Protein AF-A0A3N4S672-F1 (afdb_monomer_lite)

Radius of gyration: 27.15 Å; chains: 1; bounding box: 71×50×84 Å

pLDDT: mean 82.08, std 14.8, range [29.95, 97.12]

Sequence (360 aa):
MNVQDYANSRAIETIAATRTRAGLRVEAHLDPGDYPTGIAISKDRFAALPLVRHEVHGQWNYALLPESSTPQTLPTSEAHGVYGRRCELLTRLTDPRLTGLSSAELGYLCAELAPMQAARSQERYSEQRGGRARRATGNQRAKPLFDDGARVTLTLLYQRQVCSMKLLADMLEVTPECIGHLVAETRRVLEDHGHQPGYAPSRFTTADALMSFLDADKAPPRTRIMESLSHPRLTGMSRTDLDALARRLAPRQLAQVERASYQRRGADRQPGSRGGVFPQKLGDRERVVVALLYLRKLCTLDVLADALGDVSRSSIGNVVREIRPLLTEGGLLPPPAATRYRSAPDLLAAADEQTNTPTS

Foldseek 3Di:
DDPVVVVVVVVQVVQQPDADPVGDGDHGDDDPDFDAPFFADDPVNVVPFCWAADPPPSVPHIDGDDDPPPPPVPDPCPVCPLLVLLVVVLVLLCDCLQLVDDPVRLVVVLVVLVVVLVVVVVVVVQVVVVHDDDPDPDDDPRDHSDDSSSLLSLLSNQLQQQEFLVQVCVSSSGHSVSSQVSNLSVVVSCVVVVNDRHHRLAHDYHPVQVVCCSVPVDGDLLSLLLVLLCFCLQLVDDNVVLVVVLVVCVVVLLVVVVVVVCVVVVDDDPPSPDDRPPPDPADSSRLSSLLSNVLLQQEALVQVCQLNVVDDSVSSVVSNVSVVVVCVVVVNRDHHRPHHDYHNVVSSVVSVVPVPDPDD

Secondary structure (DSSP, 8-state):
--HHHHHHHHHHHHHHT-B-TT-PBPP---------TTB---HHHHHTS-EEE-TTTTTT-EEEPPP--------TTTTTHHHHHHHHHHHHTT-HHHHSS-HHHHHHHHHHHHHHHHHHHHHHHHHHHTSS--TT--S-S---SS-HHHHHHHHHHHHTTSB-HHHHHHHTTB-HHHHHHHHHHHHHHHHHTT------S--BSSHHHHHHHHHH----HHHHHHHHHT-HHHHSS-HHHHHHHHHHHHHHHHHHHHHHHHHHHSSPPPTT----S--SSS-HHHHHHHHHHHHTTSS-HHHHHHHHSSS-HHHHHHHHHHHHHHHHHTT-PPPPPS----SHHHHHHHHHTTTT----

Structure (mmCIF, N/CA/C/O backbone):
data_AF-A0A3N4S672-F1
#
_entry.id   AF-A0A3N4S672-F1
#
loop_
_atom_site.group_PDB
_atom_site.id
_atom_site.type_symbol
_atom_site.label_atom_id
_atom_site.label_alt_id
_atom_site.label_comp_id
_atom_site.label_asym_id
_atom_site.label_entity_id
_atom_site.label_seq_id
_atom_site.pdbx_PDB_ins_code
_atom_site.Cartn_x
_atom_site.Cartn_y
_atom_site.Cartn_z
_atom_site.occupancy
_atom_site.B_iso_or_equiv
_atom_site.auth_seq_id
_atom_site.auth_comp_id
_atom_site.auth_asym_id
_atom_site.auth_atom_id
_atom_site.pdbx_PDB_model_num
ATOM 1 N N . MET A 1 1 ? 33.430 7.457 -34.743 1.00 45.03 1 MET A N 1
ATOM 2 C CA . MET A 1 1 ? 32.758 6.157 -34.550 1.00 45.03 1 MET A CA 1
ATOM 3 C C . MET A 1 1 ? 33.432 5.471 -33.376 1.00 45.03 1 MET A C 1
ATOM 5 O O . MET A 1 1 ? 34.654 5.373 -33.406 1.00 45.03 1 MET A O 1
ATOM 9 N N . ASN A 1 2 ? 32.708 5.144 -32.301 1.00 46.03 2 ASN A N 1
ATOM 10 C CA . ASN A 1 2 ? 33.335 4.535 -31.124 1.00 46.03 2 ASN A CA 1
ATOM 11 C C . ASN A 1 2 ? 33.701 3.067 -31.432 1.00 46.03 2 ASN A C 1
ATOM 13 O O . ASN A 1 2 ? 33.079 2.442 -32.290 1.00 46.03 2 ASN A O 1
ATOM 17 N N . VAL A 1 3 ? 34.705 2.507 -30.752 1.00 49.66 3 VAL A N 1
ATOM 18 C CA . VAL A 1 3 ? 35.239 1.153 -31.034 1.00 49.66 3 VAL A CA 1
ATOM 19 C C . VAL A 1 3 ? 34.155 0.068 -30.901 1.00 49.66 3 VAL A C 1
ATOM 21 O O . VAL A 1 3 ? 34.159 -0.909 -31.646 1.00 49.66 3 VAL A O 1
ATOM 24 N N . GLN A 1 4 ? 33.181 0.276 -30.010 1.00 52.47 4 GLN A N 1
ATOM 25 C CA . GLN A 1 4 ? 32.039 -0.620 -29.811 1.00 52.47 4 GLN A CA 1
ATOM 26 C C . GLN A 1 4 ? 31.004 -0.541 -30.949 1.00 52.47 4 GLN A C 1
ATOM 28 O O . GLN A 1 4 ? 30.485 -1.574 -31.358 1.00 52.47 4 GLN A O 1
ATOM 33 N N . ASP A 1 5 ? 30.742 0.651 -31.500 1.00 56.09 5 ASP A N 1
ATOM 34 C CA . ASP A 1 5 ? 29.815 0.825 -32.633 1.00 56.09 5 ASP A CA 1
ATOM 35 C C . ASP A 1 5 ? 30.356 0.124 -33.883 1.00 56.09 5 ASP A C 1
ATOM 37 O O . ASP A 1 5 ? 29.608 -0.501 -34.628 1.00 56.09 5 ASP A O 1
ATOM 41 N N . TYR A 1 6 ? 31.679 0.165 -34.063 1.00 59.25 6 TYR A N 1
ATOM 42 C CA . TYR A 1 6 ? 32.378 -0.558 -35.123 1.00 59.25 6 TYR A CA 1
ATOM 43 C C . TYR A 1 6 ? 32.327 -2.086 -34.928 1.00 59.25 6 TYR A C 1
ATOM 45 O O . TYR A 1 6 ? 32.176 -2.835 -35.890 1.00 59.25 6 TYR A O 1
ATOM 53 N N . ALA A 1 7 ? 32.416 -2.574 -33.686 1.00 62.06 7 ALA A N 1
ATOM 54 C CA . ALA A 1 7 ? 32.293 -4.003 -33.387 1.00 62.06 7 ALA A CA 1
ATOM 55 C C . ALA A 1 7 ? 30.854 -4.522 -33.579 1.00 62.06 7 ALA A C 1
ATOM 57 O O . ALA A 1 7 ? 30.657 -5.582 -34.177 1.00 62.06 7 ALA A O 1
ATOM 58 N N . ASN A 1 8 ? 29.854 -3.757 -33.126 1.00 67.62 8 ASN A N 1
ATOM 59 C CA . ASN A 1 8 ? 28.438 -4.072 -33.316 1.00 67.62 8 ASN A CA 1
ATOM 60 C C . ASN A 1 8 ? 28.059 -4.051 -34.807 1.00 67.62 8 ASN A C 1
ATOM 62 O O . ASN A 1 8 ? 27.345 -4.948 -35.257 1.00 67.62 8 ASN A O 1
ATOM 66 N N . SER A 1 9 ? 28.584 -3.097 -35.593 1.00 71.75 9 SER A N 1
ATOM 67 C CA . SER A 1 9 ? 28.334 -3.055 -37.041 1.00 71.75 9 SER A CA 1
ATOM 68 C C . SER A 1 9 ? 28.908 -4.280 -37.752 1.00 71.75 9 SER A C 1
ATOM 70 O O . SER A 1 9 ? 28.193 -4.916 -38.521 1.00 71.75 9 SER A O 1
ATOM 72 N N . ARG A 1 10 ? 30.142 -4.702 -37.432 1.00 79.12 10 ARG A N 1
ATOM 73 C CA . ARG A 1 10 ? 30.746 -5.897 -38.049 1.00 79.12 10 ARG A CA 1
ATOM 74 C C . ARG A 1 10 ? 29.992 -7.186 -37.728 1.00 79.12 10 ARG A C 1
ATOM 76 O O . ARG A 1 10 ? 29.890 -8.058 -38.592 1.00 79.12 10 ARG A O 1
ATOM 83 N N . ALA A 1 11 ? 29.465 -7.331 -36.511 1.00 83.62 11 ALA A N 1
ATOM 84 C CA . ALA A 1 11 ? 28.656 -8.496 -36.151 1.00 83.62 11 ALA A CA 1
ATOM 85 C C . ALA A 1 11 ? 27.365 -8.562 -36.985 1.00 83.62 11 ALA A C 1
ATOM 87 O O . ALA A 1 11 ? 27.044 -9.610 -37.545 1.00 83.62 11 ALA A O 1
ATOM 88 N N . ILE A 1 12 ? 26.672 -7.430 -37.133 1.00 85.12 12 ILE A N 1
ATOM 89 C CA . ILE A 1 12 ? 25.438 -7.327 -37.924 1.00 85.12 12 ILE A CA 1
ATOM 90 C C . ILE A 1 12 ? 25.714 -7.562 -39.412 1.00 85.12 12 ILE A C 1
ATOM 92 O O . ILE A 1 12 ? 25.008 -8.347 -40.040 1.00 85.12 12 ILE A O 1
ATOM 96 N N . GLU A 1 13 ? 26.774 -6.961 -39.960 1.00 85.50 13 GLU A N 1
ATOM 97 C CA . GLU A 1 13 ? 27.216 -7.173 -41.346 1.00 85.50 13 GLU A CA 1
ATOM 98 C C . GLU A 1 13 ? 27.504 -8.654 -41.633 1.00 85.50 13 GLU A C 1
ATOM 100 O O . GLU A 1 13 ? 27.145 -9.166 -42.693 1.00 85.50 13 GLU A O 1
ATOM 105 N N . THR A 1 14 ? 28.097 -9.371 -40.673 1.00 87.06 14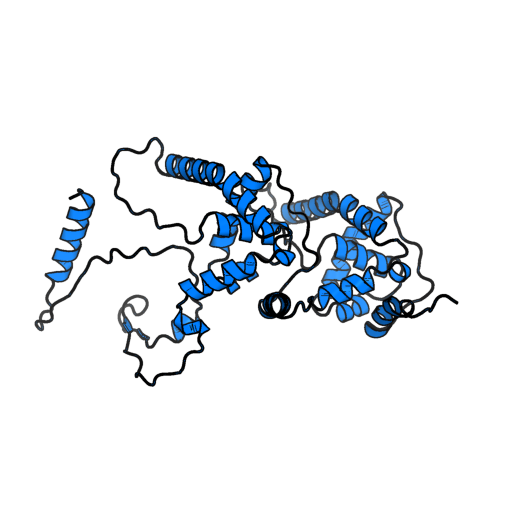 THR A N 1
ATOM 106 C CA . THR A 1 14 ? 28.387 -10.807 -40.808 1.00 87.06 14 THR A CA 1
ATOM 107 C C . THR A 1 14 ? 27.104 -11.642 -40.835 1.00 87.06 14 THR A C 1
ATOM 109 O O . THR A 1 14 ? 26.982 -12.562 -41.643 1.00 87.06 14 THR A O 1
ATOM 112 N N . ILE A 1 15 ? 26.119 -11.310 -39.993 1.00 85.88 15 ILE A N 1
ATOM 113 C CA . ILE A 1 15 ? 24.817 -11.992 -39.986 1.00 85.88 15 ILE A CA 1
ATOM 114 C C . ILE A 1 15 ? 24.078 -11.720 -41.303 1.00 85.88 15 ILE A C 1
ATOM 116 O O . ILE A 1 15 ? 23.642 -12.669 -41.954 1.00 85.88 15 ILE A O 1
ATOM 120 N N . ALA A 1 16 ? 24.019 -10.460 -41.746 1.00 87.31 16 ALA A N 1
ATOM 121 C CA . ALA A 1 16 ? 23.370 -10.064 -42.999 1.00 87.31 16 ALA A CA 1
ATOM 122 C C . ALA A 1 16 ? 24.032 -10.675 -44.252 1.00 87.31 16 ALA A C 1
ATOM 124 O O . ALA A 1 16 ? 23.375 -10.921 -45.263 1.00 87.31 16 ALA A O 1
ATOM 125 N N . ALA A 1 17 ? 25.335 -10.971 -44.200 1.00 86.62 17 ALA A N 1
ATOM 126 C CA . ALA A 1 17 ? 26.041 -11.658 -45.282 1.00 86.62 17 ALA A CA 1
ATOM 127 C C . ALA A 1 17 ? 25.651 -13.145 -45.426 1.00 86.62 17 ALA A C 1
ATOM 129 O O . ALA A 1 17 ? 25.991 -13.775 -46.434 1.00 86.62 17 ALA A O 1
ATOM 130 N N . THR A 1 18 ? 24.934 -13.718 -44.454 1.00 88.06 18 THR A N 1
ATOM 131 C CA . THR A 1 18 ? 24.548 -15.133 -44.458 1.00 88.06 18 THR A CA 1
ATOM 132 C C . THR A 1 18 ? 23.505 -15.418 -45.537 1.00 88.06 18 THR A C 1
ATOM 134 O O . THR A 1 18 ? 22.495 -14.723 -45.673 1.00 88.06 18 THR A O 1
ATOM 137 N N . ARG A 1 19 ? 23.731 -16.494 -46.300 1.00 85.00 19 ARG A N 1
ATOM 138 C CA . ARG A 1 19 ? 22.792 -17.010 -47.301 1.00 85.00 19 ARG A CA 1
ATOM 139 C C . ARG A 1 19 ? 22.503 -18.477 -47.057 1.00 85.00 19 ARG A C 1
ATOM 141 O O . ARG A 1 19 ? 23.411 -19.253 -46.760 1.00 85.00 19 ARG A O 1
ATOM 148 N N . THR A 1 20 ? 21.248 -18.875 -47.223 1.00 84.25 20 THR A N 1
ATOM 149 C CA . THR A 1 20 ? 20.892 -20.297 -47.179 1.00 84.25 20 THR A CA 1
ATOM 150 C C . THR A 1 20 ? 21.328 -20.989 -48.474 1.00 84.25 20 THR A C 1
ATOM 152 O O . THR A 1 20 ? 21.460 -20.346 -49.517 1.00 84.25 20 THR A O 1
ATOM 155 N N . ARG A 1 21 ? 21.513 -22.319 -48.448 1.00 82.56 21 ARG A N 1
ATOM 156 C CA . ARG A 1 21 ? 21.821 -23.107 -49.664 1.00 82.56 21 ARG A CA 1
ATOM 157 C C . ARG A 1 21 ? 20.752 -22.967 -50.757 1.00 82.56 21 ARG A C 1
ATOM 159 O O . ARG A 1 21 ? 21.071 -23.114 -51.927 1.00 82.56 21 ARG A O 1
ATOM 166 N N . ALA A 1 22 ? 19.512 -22.660 -50.373 1.00 84.81 22 ALA A N 1
ATOM 167 C CA . ALA A 1 22 ? 18.391 -22.408 -51.279 1.00 84.81 22 ALA A CA 1
ATOM 168 C C . ALA A 1 22 ? 18.334 -20.955 -51.806 1.00 84.81 22 ALA A C 1
ATOM 170 O O . ALA A 1 22 ? 17.429 -20.616 -52.560 1.00 84.81 22 ALA A O 1
ATOM 171 N N . GLY A 1 23 ? 19.280 -20.089 -51.420 1.00 87.81 23 GLY A N 1
ATOM 172 C CA . GLY A 1 23 ? 19.421 -18.730 -51.951 1.00 87.81 23 GLY A CA 1
ATOM 173 C C . GLY A 1 23 ? 18.724 -17.617 -51.160 1.00 87.81 23 GLY A C 1
ATOM 174 O O . GLY A 1 23 ? 18.772 -16.466 -51.600 1.00 87.81 23 GLY A O 1
ATOM 175 N N . LEU A 1 24 ? 18.126 -17.906 -49.996 1.00 86.25 24 LEU A N 1
ATOM 176 C CA . LEU A 1 24 ? 17.514 -16.875 -49.145 1.00 86.25 24 LEU A CA 1
ATOM 177 C C . LEU A 1 24 ? 18.589 -15.972 -48.526 1.00 86.25 24 LEU A C 1
ATOM 179 O O . LEU A 1 24 ? 19.662 -16.450 -48.148 1.00 86.25 24 LEU A O 1
ATOM 183 N N . ARG A 1 25 ? 18.287 -14.674 -48.422 1.00 86.19 25 ARG A N 1
ATOM 184 C CA . ARG A 1 25 ? 19.141 -13.661 -47.783 1.00 86.19 25 ARG A CA 1
ATOM 185 C C . ARG A 1 25 ? 18.643 -13.380 -46.371 1.00 86.19 25 ARG A C 1
ATOM 187 O O . ARG A 1 25 ? 17.436 -13.329 -46.157 1.00 86.19 25 ARG A O 1
ATOM 194 N N . VAL A 1 26 ? 19.571 -13.198 -45.438 1.00 84.38 26 VAL A N 1
ATOM 195 C CA . VAL A 1 26 ? 19.269 -12.770 -44.070 1.00 84.38 26 VAL A CA 1
ATOM 196 C C . VAL A 1 26 ? 19.356 -11.246 -44.004 1.00 84.38 26 VAL A C 1
ATOM 198 O O . VAL A 1 26 ? 20.356 -10.668 -44.418 1.00 84.38 26 VAL A O 1
ATOM 201 N N . GLU A 1 27 ? 18.321 -10.597 -43.480 1.00 85.00 27 GLU A N 1
ATOM 202 C CA . GLU A 1 27 ? 18.354 -9.175 -43.127 1.00 85.00 27 GLU A CA 1
ATOM 203 C C . GLU A 1 27 ? 18.677 -9.043 -41.636 1.00 85.00 27 GLU A C 1
ATOM 205 O O . GLU A 1 27 ? 18.120 -9.762 -40.805 1.00 85.00 27 GLU A O 1
ATOM 210 N N . ALA A 1 28 ? 19.606 -8.155 -41.290 1.00 84.69 28 ALA A N 1
ATOM 211 C CA . ALA A 1 28 ? 19.979 -7.882 -39.908 1.00 84.69 28 ALA A CA 1
ATOM 212 C C . ALA A 1 28 ? 20.222 -6.383 -39.732 1.00 84.69 28 ALA A C 1
ATOM 214 O O . ALA A 1 28 ? 20.915 -5.759 -40.536 1.00 84.69 28 ALA A O 1
ATOM 215 N N . HIS A 1 29 ? 19.664 -5.817 -38.666 1.00 82.00 29 HIS A N 1
ATOM 216 C CA . HIS A 1 29 ? 19.728 -4.390 -38.369 1.00 82.00 29 HIS A CA 1
ATOM 217 C C . HIS A 1 29 ? 20.066 -4.179 -36.896 1.00 82.00 29 HIS A C 1
ATOM 219 O O . HIS A 1 29 ? 19.648 -4.960 -36.040 1.00 82.00 29 HIS A O 1
ATOM 225 N N . LEU A 1 30 ? 20.816 -3.114 -36.600 1.00 82.38 30 LEU A N 1
ATOM 226 C CA . LEU A 1 30 ? 20.955 -2.646 -35.227 1.00 82.38 30 LEU A CA 1
ATOM 227 C C . LEU A 1 30 ? 19.650 -1.957 -34.861 1.00 82.38 30 LEU A C 1
ATOM 229 O O . LEU A 1 30 ? 19.258 -1.014 -35.544 1.00 82.38 30 LEU A O 1
ATOM 233 N N . ASP A 1 31 ? 19.019 -2.401 -33.786 1.00 78.94 31 ASP A N 1
ATOM 234 C CA . ASP A 1 31 ? 17.928 -1.662 -33.176 1.00 78.94 31 ASP A CA 1
ATOM 235 C C . ASP A 1 31 ? 18.512 -0.687 -32.140 1.00 78.94 31 ASP A C 1
ATOM 237 O O . ASP A 1 31 ? 19.019 -1.132 -31.106 1.00 78.94 31 ASP A O 1
ATOM 241 N N . PRO A 1 32 ? 18.512 0.633 -32.411 1.00 73.25 32 PRO A N 1
ATOM 242 C CA . PRO A 1 32 ? 18.988 1.630 -31.462 1.00 73.25 32 PRO A CA 1
ATOM 243 C C . PRO A 1 32 ? 17.934 1.964 -30.395 1.00 73.25 32 PRO A C 1
ATOM 245 O O . PRO A 1 32 ? 18.158 2.876 -29.600 1.00 73.25 32 PRO A O 1
ATOM 248 N N . GLY A 1 33 ? 16.779 1.292 -30.411 1.00 70.19 33 GLY A N 1
ATOM 249 C CA . GLY A 1 33 ? 15.690 1.503 -29.476 1.00 70.19 33 GLY A CA 1
ATOM 250 C C . GLY A 1 33 ? 16.128 1.340 -28.023 1.00 70.19 33 GLY A C 1
ATOM 251 O O . GLY A 1 33 ? 16.879 0.434 -27.658 1.00 70.19 33 GLY A O 1
ATOM 252 N N . ASP A 1 34 ? 15.622 2.230 -27.174 1.00 67.50 34 ASP A N 1
ATOM 253 C CA . ASP A 1 34 ? 15.813 2.140 -25.734 1.00 67.50 34 ASP A CA 1
ATOM 254 C C . ASP A 1 34 ? 14.769 1.198 -25.131 1.00 67.50 34 ASP A C 1
ATOM 256 O O . ASP A 1 34 ? 13.577 1.509 -25.075 1.00 67.50 34 ASP A O 1
ATOM 260 N N . TYR A 1 35 ? 15.232 0.058 -24.623 1.00 70.44 35 TYR A N 1
ATOM 261 C CA . TYR A 1 35 ? 14.383 -0.946 -23.986 1.00 70.44 35 TYR A CA 1
ATOM 262 C C . TYR A 1 35 ? 14.580 -0.928 -22.467 1.00 70.44 35 TYR A C 1
ATOM 264 O O . TYR A 1 35 ? 15.542 -1.517 -21.960 1.00 70.44 35 TYR A O 1
ATOM 272 N N . PRO A 1 36 ? 13.703 -0.248 -21.703 1.00 69.75 36 PRO A N 1
ATOM 273 C CA . PRO A 1 36 ? 13.809 -0.242 -20.254 1.00 69.75 36 PRO A CA 1
ATOM 274 C C . PRO A 1 36 ? 13.525 -1.641 -19.700 1.00 69.75 36 PRO A C 1
ATOM 276 O O . PRO A 1 36 ? 12.599 -2.339 -20.120 1.00 69.75 36 PRO A O 1
ATOM 279 N N . THR A 1 37 ? 14.322 -2.057 -18.722 1.00 76.31 37 THR A N 1
ATOM 280 C CA . THR A 1 37 ? 14.146 -3.343 -18.044 1.00 76.31 37 THR A CA 1
ATOM 281 C C . THR A 1 37 ? 13.054 -3.262 -16.973 1.00 76.31 37 THR A C 1
ATOM 283 O O . THR A 1 37 ? 12.718 -2.188 -16.474 1.00 76.31 37 THR A O 1
ATOM 286 N N . GLY A 1 38 ? 12.491 -4.414 -16.596 1.00 75.62 38 GLY A N 1
ATOM 287 C CA . GLY A 1 38 ? 11.488 -4.506 -15.526 1.00 75.62 38 GLY A CA 1
ATOM 288 C C . GLY A 1 38 ? 10.033 -4.370 -15.979 1.00 75.62 38 GLY A C 1
ATOM 289 O O . GLY A 1 38 ? 9.147 -4.420 -15.129 1.00 75.62 38 GLY A O 1
ATOM 290 N N . ILE A 1 39 ? 9.769 -4.251 -17.285 1.00 83.56 39 ILE A N 1
ATOM 291 C CA . ILE A 1 39 ? 8.418 -4.399 -17.847 1.00 83.56 39 ILE A CA 1
ATOM 292 C C . ILE A 1 39 ? 7.968 -5.853 -17.673 1.00 83.56 39 ILE A C 1
ATOM 294 O O . ILE A 1 39 ? 8.704 -6.781 -18.011 1.00 83.56 39 ILE A O 1
ATOM 298 N N . ALA A 1 40 ? 6.756 -6.048 -17.157 1.00 82.06 40 ALA A N 1
ATOM 299 C CA . ALA A 1 40 ? 6.138 -7.359 -17.053 1.00 82.06 40 ALA A CA 1
ATOM 300 C C . ALA A 1 40 ? 5.173 -7.568 -18.225 1.00 82.06 40 ALA A C 1
ATOM 302 O O . ALA A 1 40 ? 4.328 -6.723 -18.508 1.00 82.06 40 ALA A O 1
ATOM 303 N N . ILE A 1 41 ? 5.282 -8.715 -18.892 1.00 77.00 41 ILE A N 1
ATOM 304 C CA . ILE A 1 41 ? 4.311 -9.167 -19.893 1.00 77.00 41 ILE A CA 1
ATOM 305 C C . ILE A 1 41 ? 3.597 -10.374 -19.291 1.00 77.00 41 ILE A C 1
ATOM 307 O O . ILE A 1 41 ? 4.249 -11.339 -18.883 1.00 77.00 41 ILE A O 1
ATOM 311 N N . SER A 1 42 ? 2.267 -10.312 -19.185 1.00 71.94 42 SER A N 1
ATOM 312 C CA . SER A 1 42 ? 1.492 -11.431 -18.647 1.00 71.94 42 SER A CA 1
ATOM 313 C C . SER A 1 42 ? 1.602 -12.655 -19.560 1.00 71.94 42 SER A C 1
ATOM 315 O O . SER A 1 42 ? 1.754 -12.534 -20.778 1.00 71.94 42 SER A O 1
ATOM 317 N N . LYS A 1 43 ? 1.509 -13.854 -18.971 1.00 73.12 43 LYS A N 1
ATOM 318 C CA . LYS A 1 43 ? 1.524 -15.108 -19.739 1.00 73.12 43 LYS A CA 1
ATOM 319 C C . LYS A 1 43 ? 0.388 -15.153 -20.753 1.00 73.12 43 LYS A C 1
ATOM 321 O O . LYS A 1 43 ? 0.626 -15.571 -21.876 1.00 73.12 43 LYS A O 1
ATOM 326 N N . ASP A 1 44 ? -0.792 -14.674 -20.372 1.00 71.69 44 ASP A N 1
ATOM 327 C CA . ASP A 1 44 ? -1.977 -14.668 -21.231 1.00 71.69 44 ASP A CA 1
ATOM 328 C C . ASP A 1 44 ? -1.784 -13.736 -22.426 1.00 71.69 44 ASP A C 1
ATOM 330 O O . ASP A 1 44 ? -2.057 -14.120 -23.558 1.00 71.69 44 ASP A O 1
ATOM 334 N N . ARG A 1 45 ? -1.208 -12.547 -22.206 1.00 74.56 45 ARG A N 1
ATOM 335 C CA . ARG A 1 45 ? -0.884 -11.616 -23.292 1.00 74.56 45 ARG A CA 1
ATOM 336 C C . ARG A 1 45 ? 0.182 -12.179 -24.226 1.00 74.56 45 ARG A C 1
ATOM 338 O O . ARG A 1 45 ? 0.079 -12.011 -25.433 1.00 74.56 45 ARG A O 1
ATOM 345 N N . PHE A 1 46 ? 1.198 -12.848 -23.683 1.00 78.25 46 PHE A N 1
ATOM 346 C CA . PHE A 1 46 ? 2.206 -13.514 -24.506 1.00 78.25 46 PHE A CA 1
ATOM 347 C C . PHE A 1 46 ? 1.616 -14.704 -25.279 1.00 78.25 46 PHE A C 1
ATOM 349 O O . PHE A 1 46 ? 1.970 -14.920 -26.432 1.00 78.25 46 PHE A O 1
ATOM 356 N N . ALA A 1 47 ? 0.704 -15.462 -24.665 1.00 79.38 47 ALA A N 1
ATOM 357 C CA . ALA A 1 47 ? 0.012 -16.586 -25.291 1.00 79.38 47 ALA A CA 1
ATOM 358 C C . ALA A 1 47 ? -1.001 -16.147 -26.359 1.00 79.38 47 ALA A C 1
ATOM 360 O O . ALA A 1 47 ? -1.268 -16.915 -27.277 1.00 79.38 47 ALA A O 1
ATOM 361 N N . ALA A 1 48 ? -1.539 -14.930 -26.250 1.00 82.31 48 ALA A N 1
ATOM 362 C CA . ALA A 1 48 ? -2.435 -14.337 -27.237 1.00 82.31 48 ALA A CA 1
ATOM 363 C C . ALA A 1 48 ? -1.718 -13.897 -28.524 1.00 82.31 48 ALA A C 1
ATOM 365 O O . ALA A 1 48 ? -2.380 -13.670 -29.532 1.00 82.31 48 ALA A O 1
ATOM 366 N N . LEU A 1 49 ? -0.384 -13.783 -28.511 1.00 82.56 49 LEU A N 1
ATOM 367 C CA . LEU A 1 49 ? 0.370 -13.472 -29.722 1.00 82.56 49 LEU A CA 1
ATOM 368 C C . LEU A 1 49 ? 0.183 -14.601 -30.751 1.00 82.56 49 LEU A C 1
ATOM 370 O O . LEU A 1 49 ? 0.274 -15.774 -30.373 1.00 82.56 49 LEU A O 1
ATOM 374 N N . PRO A 1 50 ? 0.004 -14.284 -32.048 1.00 88.00 50 PRO A N 1
ATOM 375 C CA . PRO A 1 50 ? -0.120 -15.272 -33.120 1.00 88.00 50 PRO A CA 1
ATOM 376 C C . PRO A 1 50 ? 1.246 -15.910 -33.441 1.00 88.00 50 PRO A C 1
ATOM 378 O O . PRO A 1 50 ? 1.837 -15.715 -34.504 1.00 88.00 50 PRO A O 1
ATOM 381 N N . LEU A 1 51 ? 1.776 -16.650 -32.467 1.00 89.25 51 LEU A N 1
ATOM 382 C CA . LEU A 1 51 ? 3.092 -17.273 -32.468 1.00 89.25 51 LEU A CA 1
ATOM 383 C C . LEU A 1 51 ? 3.005 -18.729 -32.925 1.00 89.25 51 LEU A C 1
ATOM 385 O O . LEU A 1 51 ? 2.449 -19.581 -32.232 1.00 89.25 51 LEU A O 1
ATOM 389 N N . VAL A 1 52 ? 3.661 -19.041 -34.039 1.00 90.94 52 VAL A N 1
ATOM 390 C CA . VAL A 1 52 ? 3.910 -20.419 -34.474 1.00 90.94 52 VAL A CA 1
ATOM 391 C C . VAL A 1 52 ? 5.312 -20.813 -34.030 1.00 90.94 52 VAL A C 1
ATOM 393 O O . VAL A 1 52 ? 6.311 -20.358 -34.585 1.00 90.94 52 VAL A O 1
ATOM 396 N N . ARG A 1 53 ? 5.400 -21.646 -32.991 1.00 91.75 53 ARG A N 1
ATOM 397 C CA . ARG A 1 53 ? 6.682 -22.153 -32.485 1.00 91.75 53 ARG A CA 1
ATOM 398 C C . ARG A 1 53 ? 7.258 -23.185 -33.448 1.00 91.75 53 ARG A C 1
ATOM 400 O O . ARG A 1 53 ? 6.543 -24.074 -33.898 1.00 91.75 53 ARG A O 1
ATOM 407 N N . HIS A 1 54 ? 8.551 -23.087 -33.726 1.00 90.88 54 HIS A N 1
ATOM 408 C CA . HIS A 1 54 ? 9.251 -24.054 -34.562 1.00 90.88 54 HIS A CA 1
ATOM 409 C C . HIS A 1 54 ? 9.577 -25.335 -33.769 1.00 90.88 54 HIS A C 1
ATOM 411 O O . HIS A 1 54 ? 9.838 -25.272 -32.566 1.00 90.88 54 HIS A O 1
ATOM 417 N N . GLU A 1 55 ? 9.610 -26.497 -34.432 1.00 91.19 55 GLU A N 1
ATOM 418 C CA . GLU A 1 55 ? 9.919 -27.789 -33.787 1.00 91.19 55 GLU A CA 1
ATOM 419 C C . GLU A 1 55 ? 11.320 -27.788 -33.161 1.00 91.19 55 GLU A C 1
ATOM 421 O O . GLU A 1 55 ? 11.532 -28.189 -32.016 1.00 91.19 55 GLU A O 1
ATOM 426 N N . VAL A 1 56 ? 12.287 -27.254 -33.906 1.00 89.38 56 VAL A N 1
ATOM 427 C CA . VAL A 1 56 ? 13.652 -27.036 -33.430 1.00 89.38 56 VAL A CA 1
ATOM 428 C C . VAL A 1 56 ? 13.712 -25.742 -32.622 1.00 89.38 56 VAL A C 1
ATOM 430 O O . VAL A 1 56 ? 13.643 -24.649 -33.184 1.00 89.38 56 VAL A O 1
ATOM 433 N N . HIS A 1 57 ? 13.880 -25.885 -31.308 1.00 83.75 57 HIS A N 1
ATOM 434 C CA . HIS A 1 57 ? 14.063 -24.794 -30.350 1.00 83.75 57 HIS A CA 1
ATOM 435 C C . HIS A 1 57 ? 12.941 -23.734 -30.310 1.00 83.75 57 HIS A C 1
ATOM 437 O O . HIS A 1 57 ? 13.200 -22.538 -30.168 1.00 83.75 57 HIS A O 1
ATOM 443 N N . GLY A 1 58 ? 11.679 -24.171 -30.313 1.00 85.56 58 GLY A N 1
ATOM 444 C CA . GLY A 1 58 ? 10.482 -23.314 -30.270 1.00 85.56 58 GLY A CA 1
ATOM 445 C C . GLY A 1 58 ? 10.329 -22.340 -29.087 1.00 85.56 58 GLY A C 1
ATOM 446 O O . GLY A 1 58 ? 9.316 -21.650 -28.989 1.00 85.56 58 GLY A O 1
ATOM 447 N N . GLN A 1 59 ? 11.280 -22.289 -28.149 1.00 83.75 59 GLN A N 1
ATOM 448 C CA . GLN A 1 59 ? 11.329 -21.261 -27.098 1.00 83.75 59 GLN A CA 1
ATOM 449 C C . GLN A 1 59 ? 11.918 -19.934 -27.589 1.00 83.75 59 GLN A C 1
ATOM 451 O O . GLN A 1 59 ? 11.567 -18.890 -27.052 1.00 83.75 59 GLN A O 1
ATOM 456 N N . TRP A 1 60 ? 12.781 -19.967 -28.605 1.00 83.69 60 TRP A N 1
ATOM 457 C CA . TRP A 1 60 ? 13.390 -18.774 -29.205 1.00 83.69 60 TRP A CA 1
ATOM 458 C C . TRP A 1 60 ? 13.287 -18.752 -30.735 1.00 83.69 60 TRP A C 1
ATOM 460 O O . TRP A 1 60 ? 13.536 -17.718 -31.343 1.00 83.69 60 TRP A O 1
ATOM 470 N N . ASN A 1 61 ? 12.898 -19.868 -31.357 1.00 87.50 61 ASN A N 1
ATOM 471 C CA . ASN A 1 61 ? 12.668 -19.979 -32.792 1.00 87.50 61 ASN A CA 1
ATOM 472 C C . ASN A 1 61 ? 11.164 -20.076 -33.082 1.00 87.50 61 ASN A C 1
ATOM 474 O O . ASN A 1 61 ? 10.537 -21.110 -32.846 1.00 87.50 61 ASN A O 1
ATOM 478 N N . TYR A 1 62 ? 10.563 -18.990 -33.547 1.00 91.06 62 TYR A N 1
ATOM 479 C CA . TYR A 1 62 ? 9.128 -18.911 -33.804 1.00 91.06 62 TYR A CA 1
ATOM 480 C C . TYR A 1 62 ? 8.832 -17.914 -34.926 1.00 91.06 62 TYR A C 1
ATOM 482 O O . TYR A 1 62 ? 9.610 -16.994 -35.171 1.00 91.06 62 TYR A O 1
ATOM 490 N N . ALA A 1 63 ? 7.684 -18.078 -35.580 1.00 87.75 63 ALA A N 1
ATOM 491 C CA . ALA A 1 63 ? 7.134 -17.114 -36.524 1.00 87.75 63 ALA A CA 1
ATOM 492 C C . ALA A 1 63 ? 5.991 -16.330 -35.864 1.00 87.75 63 ALA A C 1
ATOM 494 O O . ALA A 1 63 ? 5.085 -16.924 -35.281 1.00 87.75 63 ALA A O 1
ATOM 495 N N . LEU A 1 64 ? 6.040 -15.000 -35.958 1.00 86.75 64 LEU A N 1
ATOM 496 C CA . LEU A 1 64 ? 4.922 -14.111 -35.633 1.00 86.75 64 LEU A CA 1
ATOM 497 C C . LEU A 1 64 ? 4.104 -13.910 -36.906 1.00 86.75 64 LEU A C 1
ATOM 499 O O . LEU A 1 64 ? 4.606 -13.335 -37.873 1.00 86.75 64 LEU A O 1
ATOM 503 N N . LEU A 1 65 ? 2.872 -14.411 -36.926 1.00 85.88 65 LEU A N 1
ATOM 504 C CA . LEU A 1 65 ? 1.976 -14.191 -38.055 1.00 85.88 65 LEU A CA 1
ATOM 505 C C . LEU A 1 65 ? 1.382 -12.775 -37.971 1.00 85.88 65 LEU A C 1
ATOM 507 O O . LEU A 1 65 ? 1.110 -12.298 -36.868 1.00 85.88 65 LEU A O 1
ATOM 511 N N . PRO A 1 66 ? 1.167 -12.089 -39.104 1.00 81.44 66 PRO A N 1
ATOM 512 C CA . PRO A 1 66 ? 0.428 -10.834 -39.099 1.00 81.44 66 PRO A CA 1
ATOM 513 C C . PRO A 1 66 ? -0.994 -11.089 -38.588 1.00 81.44 66 PRO A C 1
ATOM 515 O O . PRO A 1 66 ? -1.659 -12.024 -39.038 1.00 81.44 66 PRO A O 1
ATOM 518 N N . GLU A 1 67 ? -1.468 -10.268 -37.652 1.00 69.25 67 GLU A N 1
ATOM 519 C CA . GLU A 1 67 ? -2.881 -10.294 -37.281 1.00 69.25 67 GLU A CA 1
ATOM 520 C C . GLU A 1 67 ? -3.711 -9.882 -38.500 1.00 69.25 67 GLU A C 1
ATOM 522 O O . GLU A 1 67 ? -3.442 -8.856 -39.130 1.00 69.25 67 GLU A O 1
ATOM 527 N N . SER A 1 68 ? -4.716 -10.689 -38.850 1.00 54.56 68 SER A N 1
ATOM 528 C CA . SER A 1 68 ? -5.715 -10.313 -39.845 1.00 54.56 68 SER A CA 1
ATOM 529 C C . SER A 1 68 ? -6.347 -9.008 -39.382 1.00 54.56 68 SER A C 1
ATOM 531 O O . SER A 1 68 ? -7.065 -8.993 -38.383 1.00 54.56 68 SER A O 1
ATOM 533 N N . SER A 1 69 ? -6.060 -7.923 -40.092 1.00 45.09 69 SER A N 1
ATOM 534 C CA . SER A 1 69 ? -6.542 -6.569 -39.850 1.00 45.09 69 SER A CA 1
ATOM 535 C C . SER A 1 69 ? -8.059 -6.482 -40.027 1.00 45.09 69 SER A C 1
ATOM 537 O O . SER A 1 69 ? -8.579 -5.866 -40.949 1.00 45.09 69 SER A O 1
ATOM 539 N N . THR A 1 70 ? -8.800 -7.089 -39.109 1.00 43.06 70 THR A N 1
ATOM 540 C CA . THR A 1 70 ? -10.111 -6.574 -38.748 1.00 43.06 70 THR A CA 1
ATOM 541 C C . THR A 1 70 ? -9.800 -5.481 -37.739 1.00 43.06 70 THR A C 1
ATOM 543 O O . THR A 1 70 ? -9.224 -5.809 -36.701 1.00 43.06 70 THR A O 1
ATOM 546 N N . PRO A 1 71 ? -10.077 -4.199 -38.024 1.00 41.81 71 PRO A N 1
ATOM 547 C CA . PRO A 1 71 ? -9.889 -3.150 -37.040 1.00 41.81 71 PRO A CA 1
ATOM 548 C C . PRO A 1 71 ? -10.849 -3.436 -35.889 1.00 41.81 71 PRO A C 1
ATOM 550 O O . PRO A 1 71 ? -12.010 -3.033 -35.906 1.00 41.81 71 PRO A O 1
ATOM 553 N N . GLN A 1 72 ? -10.380 -4.183 -34.892 1.00 42.78 72 GLN A N 1
ATOM 554 C CA . GLN A 1 72 ? -11.005 -4.149 -33.592 1.00 42.78 72 GLN A CA 1
ATOM 555 C C . GLN A 1 72 ? -10.850 -2.708 -33.139 1.00 42.78 72 GLN A C 1
ATOM 557 O O . GLN A 1 72 ? -9.745 -2.165 -33.121 1.00 42.78 72 GLN A O 1
ATOM 562 N N . THR A 1 73 ? -11.972 -2.047 -32.877 1.00 38.25 73 THR A N 1
ATOM 563 C CA . THR A 1 73 ? -11.982 -0.756 -32.202 1.00 38.25 73 THR A CA 1
ATOM 564 C C . THR A 1 73 ? -11.458 -1.012 -30.795 1.00 38.25 73 THR A C 1
ATOM 566 O O . THR A 1 73 ? -12.227 -1.247 -29.868 1.00 38.25 73 THR A O 1
ATOM 569 N N . LEU A 1 74 ? -10.134 -1.079 -30.665 1.00 41.88 74 LEU A N 1
ATOM 570 C CA . LEU A 1 74 ? -9.469 -1.174 -29.384 1.00 41.88 74 LEU A CA 1
ATOM 571 C C . LEU A 1 74 ? -9.915 0.074 -28.601 1.00 41.88 74 LEU A C 1
ATOM 573 O O . LEU A 1 74 ? -9.825 1.184 -29.146 1.00 41.88 74 LEU A O 1
ATOM 577 N N . PRO A 1 75 ? -10.484 -0.060 -27.389 1.00 43.06 75 PRO A N 1
ATOM 578 C CA . PRO A 1 75 ? -10.858 1.091 -26.575 1.00 43.06 75 PRO A CA 1
ATOM 579 C C . PRO A 1 75 ? -9.678 2.068 -26.480 1.00 43.06 75 PRO A C 1
ATOM 581 O O . PRO A 1 75 ? -8.521 1.662 -26.514 1.00 43.06 75 PRO A O 1
ATOM 584 N N . THR A 1 76 ? -9.941 3.368 -26.340 1.00 47.25 76 THR A N 1
ATOM 585 C CA . THR A 1 76 ? -8.933 4.453 -26.364 1.00 47.25 76 THR A CA 1
ATOM 586 C C . THR A 1 76 ? -7.728 4.230 -25.422 1.00 47.25 76 THR A C 1
ATOM 588 O O . THR A 1 76 ? -6.655 4.799 -25.639 1.00 47.25 76 THR A O 1
ATOM 591 N N . SER A 1 77 ? -7.872 3.361 -24.409 1.00 49.47 77 SER A N 1
ATOM 592 C CA . SER A 1 77 ? -6.798 2.934 -23.497 1.00 49.47 77 SER A CA 1
ATOM 593 C C . SER A 1 77 ? -5.744 2.012 -24.147 1.00 49.47 77 SER A C 1
ATOM 595 O O . SER A 1 77 ? -4.601 1.947 -23.697 1.00 49.47 77 SER A O 1
ATOM 597 N N . GLU A 1 78 ? -6.067 1.327 -25.242 1.00 48.38 78 GLU A N 1
ATOM 598 C CA . GLU A 1 78 ? -5.148 0.463 -25.991 1.00 48.38 78 GLU A CA 1
ATOM 599 C C . GLU A 1 78 ? -4.420 1.205 -27.124 1.00 48.38 78 GLU A C 1
ATOM 601 O O . GLU A 1 78 ? -3.332 0.786 -27.521 1.00 48.38 78 GLU A O 1
ATOM 606 N N . ALA A 1 79 ? -4.939 2.361 -27.560 1.00 45.34 79 ALA A N 1
ATOM 607 C CA . ALA A 1 79 ? -4.335 3.204 -28.598 1.00 45.34 79 ALA A CA 1
ATOM 608 C C . ALA A 1 79 ? -2.967 3.800 -28.202 1.00 45.34 79 ALA A C 1
ATOM 610 O O . ALA A 1 79 ? -2.140 4.091 -29.062 1.00 45.34 79 ALA A O 1
ATOM 611 N N . HIS A 1 80 ? -2.700 3.956 -26.901 1.00 53.78 80 HIS A N 1
ATOM 612 C CA . HIS A 1 80 ? -1.484 4.595 -26.380 1.00 53.78 80 HIS A CA 1
ATOM 613 C C . HIS A 1 80 ? -0.333 3.611 -26.074 1.00 53.78 80 HIS A C 1
ATOM 615 O O . HIS A 1 80 ? 0.719 4.008 -25.557 1.00 53.78 80 HIS A O 1
ATOM 621 N N . GLY A 1 81 ? -0.507 2.320 -26.381 1.00 71.31 81 GLY A N 1
ATOM 622 C CA . GLY A 1 81 ? 0.442 1.271 -26.008 1.00 71.31 81 GLY A CA 1
ATOM 623 C C . GLY A 1 81 ? 0.663 1.161 -24.488 1.00 71.31 81 GLY A C 1
ATOM 624 O O . GLY A 1 81 ? 0.090 1.890 -23.679 1.00 71.31 81 GLY A O 1
ATOM 625 N N . VAL A 1 82 ? 1.529 0.233 -24.069 1.00 76.06 82 VAL A N 1
ATOM 626 C CA . VAL A 1 82 ? 1.846 0.002 -22.639 1.00 76.06 82 VAL A CA 1
ATOM 627 C C . VAL A 1 82 ? 2.445 1.250 -21.983 1.00 76.06 82 VAL A C 1
ATOM 629 O O . VAL A 1 82 ? 2.184 1.545 -20.819 1.00 76.06 82 VAL A O 1
ATOM 632 N N . TYR A 1 83 ? 3.275 1.982 -22.729 1.00 80.19 83 TYR A N 1
ATOM 633 C CA . TYR A 1 83 ? 3.935 3.184 -22.233 1.00 80.19 83 TYR A CA 1
ATOM 634 C C . TYR A 1 83 ? 2.925 4.281 -21.885 1.00 80.19 83 TYR A C 1
ATOM 636 O O . TYR A 1 83 ? 2.962 4.793 -20.769 1.00 80.19 83 TYR A O 1
ATOM 644 N N . GLY A 1 84 ? 1.994 4.600 -22.788 1.00 82.31 84 GLY A N 1
ATOM 645 C CA . GLY A 1 84 ? 1.042 5.676 -22.541 1.00 82.31 84 GLY A CA 1
ATOM 646 C C . GLY A 1 84 ? 0.037 5.349 -21.437 1.00 82.31 84 GLY A C 1
ATOM 647 O O . GLY A 1 84 ? -0.204 6.212 -20.596 1.00 82.31 84 GLY A O 1
ATOM 648 N N . ARG A 1 85 ? -0.433 4.093 -21.328 1.00 83.56 85 ARG A N 1
ATOM 649 C CA . ARG A 1 85 ? -1.243 3.654 -20.171 1.00 83.56 85 ARG A CA 1
ATOM 650 C C . ARG A 1 85 ? -0.517 3.850 -18.845 1.00 83.56 85 ARG A C 1
ATOM 652 O O . ARG A 1 85 ? -1.104 4.310 -17.869 1.00 83.56 85 ARG A O 1
ATOM 659 N N . ARG A 1 86 ? 0.778 3.518 -18.802 1.00 89.62 86 ARG A N 1
ATOM 660 C CA . ARG A 1 86 ? 1.600 3.723 -17.606 1.00 89.62 86 ARG A CA 1
ATOM 661 C C . ARG A 1 86 ? 1.729 5.204 -17.270 1.00 89.62 86 ARG A C 1
ATOM 663 O O . ARG A 1 86 ? 1.596 5.551 -16.104 1.00 89.62 86 ARG A O 1
ATOM 670 N N . CYS A 1 87 ? 1.985 6.059 -18.259 1.00 90.00 87 CYS A N 1
ATOM 671 C CA . CYS A 1 87 ? 2.064 7.504 -18.051 1.00 90.00 87 CYS A CA 1
ATOM 672 C C . CYS A 1 87 ? 0.750 8.065 -17.496 1.00 90.00 87 CYS A C 1
ATOM 674 O O . CYS A 1 87 ? 0.775 8.754 -16.482 1.00 90.00 87 CYS A O 1
ATOM 676 N N . GLU A 1 88 ? -0.384 7.707 -18.099 1.00 91.56 88 GLU A N 1
ATOM 677 C CA . GLU A 1 88 ? -1.709 8.125 -17.633 1.00 91.56 88 GLU A CA 1
ATOM 678 C C . GLU A 1 88 ? -1.967 7.677 -16.189 1.00 91.56 88 GLU A C 1
ATOM 680 O O . GLU A 1 88 ? -2.370 8.478 -15.341 1.00 91.56 88 GLU A O 1
ATOM 685 N N . LEU A 1 89 ? -1.670 6.413 -15.872 1.00 93.94 89 LEU A N 1
ATOM 686 C CA . LEU A 1 89 ? -1.836 5.904 -14.517 1.00 93.94 89 LEU A CA 1
ATOM 687 C C . LEU A 1 89 ? -0.911 6.615 -13.522 1.00 93.94 89 LEU A C 1
ATOM 689 O O . LEU A 1 89 ? -1.358 6.976 -12.437 1.00 93.94 89 LEU A O 1
ATOM 693 N N . LEU A 1 90 ? 0.359 6.844 -13.868 1.00 95.31 90 LEU A N 1
ATOM 694 C CA . LEU A 1 90 ? 1.291 7.578 -13.009 1.00 95.31 90 LEU A CA 1
ATOM 695 C C . LEU A 1 90 ? 0.781 8.989 -12.712 1.00 95.31 90 LEU A C 1
ATOM 697 O O . LEU A 1 90 ? 0.831 9.403 -11.557 1.00 95.31 90 LEU A O 1
ATOM 701 N N . THR A 1 91 ? 0.224 9.687 -13.706 1.00 95.56 91 THR A N 1
ATOM 702 C CA . THR A 1 91 ? -0.437 10.981 -13.500 1.00 95.56 91 THR A CA 1
ATOM 703 C C . THR A 1 91 ? -1.598 10.854 -12.519 1.00 95.56 91 THR A C 1
ATOM 705 O O . THR A 1 91 ? -1.657 11.605 -11.549 1.00 95.56 91 THR A O 1
ATOM 708 N N . ARG A 1 92 ? -2.482 9.865 -12.686 1.00 96.12 92 ARG A N 1
ATOM 709 C CA . ARG A 1 92 ? -3.583 9.636 -11.736 1.00 96.12 92 ARG A CA 1
ATOM 710 C C . ARG A 1 92 ? -3.103 9.320 -10.313 1.00 96.12 92 ARG A C 1
ATOM 712 O O . ARG A 1 92 ? -3.734 9.736 -9.348 1.00 96.12 92 ARG A O 1
ATOM 719 N N . LEU A 1 93 ? -1.980 8.620 -10.160 1.00 96.81 93 LEU A N 1
ATOM 720 C CA . LEU A 1 93 ? -1.400 8.269 -8.858 1.00 96.81 93 LEU A CA 1
ATOM 721 C C . LEU A 1 93 ? -0.796 9.463 -8.095 1.00 96.81 93 LEU A C 1
ATOM 723 O O . LEU A 1 93 ? -0.495 9.323 -6.908 1.00 96.81 93 LEU A O 1
ATOM 727 N N . THR A 1 94 ? -0.657 10.628 -8.736 1.00 97.12 94 THR A N 1
ATOM 728 C CA . THR A 1 94 ? -0.261 11.888 -8.076 1.00 97.12 94 THR A CA 1
ATOM 729 C C . THR A 1 94 ? -1.386 12.556 -7.276 1.00 97.12 94 THR A C 1
ATOM 731 O O . THR A 1 94 ? -1.149 13.587 -6.648 1.00 97.12 94 THR A O 1
ATOM 734 N N . ASP A 1 95 ? -2.594 11.976 -7.270 1.00 95.88 95 ASP A N 1
ATOM 735 C CA . ASP A 1 95 ? -3.767 12.514 -6.575 1.00 95.88 95 ASP A CA 1
ATOM 736 C C . ASP A 1 95 ? -3.468 12.834 -5.089 1.00 95.88 95 ASP A C 1
ATOM 738 O O . ASP A 1 95 ? -2.994 11.953 -4.354 1.00 95.88 95 ASP A O 1
ATOM 742 N N . PRO A 1 96 ? -3.775 14.060 -4.611 1.00 95.06 96 PRO A N 1
ATOM 743 C CA . PRO A 1 96 ? -3.527 14.478 -3.230 1.00 95.06 96 PRO A CA 1
ATOM 744 C C . PRO A 1 96 ? -4.161 13.587 -2.164 1.00 95.06 96 PRO A C 1
ATOM 746 O O . PRO A 1 96 ? -3.607 13.427 -1.075 1.00 95.06 96 PRO A O 1
ATOM 749 N N . ARG A 1 97 ? -5.302 12.953 -2.457 1.00 93.00 97 ARG A N 1
ATOM 750 C CA . ARG A 1 97 ? -5.965 12.025 -1.529 1.00 93.00 97 ARG A CA 1
ATOM 751 C C . ARG A 1 97 ? -5.124 10.769 -1.295 1.00 93.00 97 ARG A C 1
ATOM 753 O O . ARG A 1 97 ? -5.219 10.151 -0.232 1.00 93.00 97 ARG A O 1
ATOM 760 N N . LEU A 1 98 ? -4.278 10.400 -2.258 1.00 94.50 98 LEU A N 1
ATOM 761 C CA . LEU A 1 98 ? -3.356 9.274 -2.152 1.00 94.50 98 LEU A CA 1
ATOM 762 C C . LEU A 1 98 ? -2.000 9.703 -1.582 1.00 94.50 98 LEU A C 1
ATOM 764 O O . LEU A 1 98 ? -1.531 9.116 -0.602 1.00 94.50 98 LEU A O 1
ATOM 768 N N . THR A 1 99 ? -1.381 10.735 -2.163 1.00 94.62 99 THR A N 1
ATOM 769 C CA . THR A 1 99 ? -0.029 11.201 -1.801 1.00 94.62 99 THR A CA 1
ATOM 770 C C . THR A 1 99 ? 0.004 11.965 -0.479 1.00 94.62 99 THR A C 1
ATOM 772 O O . THR A 1 99 ? 1.038 11.985 0.181 1.00 94.62 99 THR A O 1
ATOM 775 N N . GLY A 1 100 ? -1.125 12.544 -0.059 1.00 92.12 100 GLY A N 1
ATOM 776 C CA . GLY A 1 100 ? -1.208 13.438 1.096 1.00 92.12 100 GLY A CA 1
ATOM 777 C C . GLY A 1 100 ? -0.626 14.830 0.847 1.00 92.12 100 GLY A C 1
ATOM 778 O O . GLY A 1 100 ? -0.500 15.586 1.803 1.00 92.12 100 GLY A O 1
ATOM 779 N N . LEU A 1 101 ? -0.263 15.149 -0.398 1.00 94.88 101 LEU A N 1
ATOM 780 C CA . LEU A 1 101 ? 0.355 16.409 -0.802 1.00 94.88 101 LEU A CA 1
ATOM 781 C C . LEU A 1 101 ? -0.464 17.031 -1.927 1.00 94.88 101 LEU A C 1
ATOM 783 O O . LEU A 1 101 ? -0.883 16.336 -2.853 1.00 94.88 101 LEU A O 1
ATOM 787 N N . SER A 1 102 ? -0.661 18.346 -1.888 1.00 95.44 102 SER A N 1
ATOM 788 C CA . SER A 1 102 ? -1.155 19.072 -3.057 1.00 95.44 102 SER A CA 1
ATOM 789 C C . SER A 1 102 ? -0.197 18.902 -4.241 1.00 95.44 102 SER A C 1
ATOM 791 O O . SER A 1 102 ? 0.989 18.613 -4.073 1.00 95.44 102 SER A O 1
ATOM 793 N N . SER A 1 103 ? -0.681 19.124 -5.465 1.00 94.56 103 SER A N 1
ATOM 794 C CA . SER A 1 103 ? 0.163 19.020 -6.664 1.00 94.56 103 SER A CA 1
ATOM 795 C C . SER A 1 103 ? 1.379 19.957 -6.612 1.00 94.56 103 SER A C 1
ATOM 797 O O . SER A 1 103 ? 2.447 19.594 -7.100 1.00 94.56 103 SER A O 1
ATOM 799 N N . ALA A 1 104 ? 1.241 21.132 -5.985 1.00 95.69 104 ALA A N 1
ATOM 800 C CA . ALA A 1 104 ? 2.339 22.077 -5.794 1.00 95.69 104 ALA A CA 1
ATOM 801 C C . ALA A 1 104 ? 3.372 21.565 -4.778 1.00 95.69 104 ALA A C 1
ATOM 803 O O . ALA A 1 104 ? 4.567 21.586 -5.064 1.00 95.69 104 ALA A O 1
ATOM 804 N N . GLU A 1 105 ? 2.925 21.053 -3.627 1.00 96.00 105 GLU A N 1
ATOM 805 C CA . GLU A 1 105 ? 3.813 20.475 -2.606 1.00 96.00 105 GLU A CA 1
ATOM 806 C C . GLU A 1 105 ? 4.532 19.228 -3.123 1.00 96.00 105 GLU A C 1
ATOM 808 O O . GLU A 1 105 ? 5.726 19.063 -2.888 1.00 96.00 105 GLU A O 1
ATOM 813 N N . LEU A 1 106 ? 3.833 18.369 -3.873 1.00 96.25 106 LEU A N 1
ATOM 814 C CA . LEU A 1 106 ? 4.445 17.208 -4.508 1.00 96.25 106 LEU A CA 1
ATOM 815 C C . LEU A 1 106 ? 5.496 17.638 -5.539 1.00 96.25 106 LEU A C 1
ATOM 817 O O . LEU A 1 106 ? 6.585 17.068 -5.565 1.00 96.25 106 LEU A O 1
ATOM 821 N N . GLY A 1 107 ? 5.198 18.652 -6.358 1.00 95.62 107 GLY A N 1
ATOM 822 C CA . GLY A 1 107 ? 6.148 19.214 -7.319 1.00 95.62 107 GLY A CA 1
ATOM 823 C C . GLY A 1 107 ? 7.394 19.788 -6.640 1.00 95.62 107 GLY A C 1
ATOM 824 O O . GLY A 1 107 ? 8.511 19.500 -7.069 1.00 95.62 107 GLY A O 1
ATOM 825 N N . TYR A 1 108 ? 7.205 20.533 -5.548 1.00 95.19 108 TYR A N 1
ATOM 826 C CA . TYR A 1 108 ? 8.287 21.084 -4.733 1.00 95.19 108 TYR A CA 1
ATOM 827 C C . TYR A 1 108 ? 9.159 19.979 -4.128 1.00 95.19 108 TYR A C 1
ATOM 829 O O . TYR A 1 108 ? 10.373 19.982 -4.320 1.00 95.19 108 TYR A O 1
ATOM 837 N N . LEU A 1 109 ? 8.539 18.976 -3.498 1.00 95.19 109 LEU A N 1
ATOM 838 C CA . LEU A 1 109 ? 9.245 17.830 -2.928 1.00 95.19 109 LEU A CA 1
ATOM 839 C C . LEU A 1 109 ? 10.044 17.073 -4.000 1.00 95.19 109 LEU A C 1
ATOM 841 O O . LEU A 1 109 ? 11.204 16.738 -3.787 1.00 95.19 109 LEU A O 1
ATOM 845 N N . CYS A 1 110 ? 9.462 16.826 -5.178 1.00 95.62 110 CYS A N 1
ATOM 846 C CA . CYS A 1 110 ? 10.186 16.184 -6.278 1.00 95.62 110 CYS A CA 1
ATOM 847 C C . CYS A 1 110 ? 11.401 17.014 -6.721 1.00 95.62 110 CYS A C 1
ATOM 849 O O . CYS A 1 110 ? 12.470 16.452 -6.954 1.00 95.62 110 CYS A O 1
ATOM 851 N N . ALA A 1 111 ? 11.257 18.339 -6.814 1.00 94.50 111 ALA A N 1
ATOM 852 C CA . ALA A 1 111 ? 12.344 19.233 -7.199 1.00 94.50 111 ALA A CA 1
ATOM 853 C C . ALA A 1 111 ? 13.472 19.270 -6.153 1.00 94.50 111 ALA A C 1
ATOM 855 O O . ALA A 1 111 ? 14.645 19.243 -6.527 1.00 94.50 111 ALA A O 1
ATOM 856 N N . GLU A 1 112 ? 13.140 19.275 -4.859 1.00 94.75 112 GLU A N 1
ATOM 857 C CA . GLU A 1 112 ? 14.130 19.235 -3.775 1.00 94.75 112 GLU A CA 1
ATOM 858 C C . GLU A 1 112 ? 14.883 17.903 -3.697 1.00 94.75 112 GLU A C 1
ATOM 860 O O . GLU A 1 112 ? 16.079 17.882 -3.398 1.00 94.75 112 GLU A O 1
ATOM 865 N N . LEU A 1 113 ? 14.212 16.784 -3.982 1.00 93.62 113 LEU A N 1
ATOM 866 C CA . LEU A 1 113 ? 14.822 15.454 -3.916 1.00 93.62 113 LEU A CA 1
ATOM 867 C C . LEU A 1 113 ? 15.634 15.099 -5.169 1.00 93.62 113 LEU A C 1
ATOM 869 O O . LEU A 1 113 ? 16.529 14.250 -5.086 1.00 93.62 113 LEU A O 1
ATOM 873 N N . ALA A 1 114 ? 15.377 15.747 -6.309 1.00 91.50 114 ALA A N 1
ATOM 874 C CA . ALA A 1 114 ? 16.034 15.436 -7.579 1.00 91.50 114 ALA A CA 1
ATOM 875 C C . ALA A 1 114 ? 17.581 15.480 -7.511 1.00 91.50 114 ALA A C 1
ATOM 877 O O . ALA A 1 114 ? 18.217 14.524 -7.968 1.00 91.50 114 ALA A O 1
ATOM 878 N N . PRO A 1 115 ? 18.239 16.484 -6.886 1.00 91.19 115 PRO A N 1
ATOM 879 C CA . PRO A 1 115 ? 19.696 16.485 -6.725 1.00 91.19 115 PRO A CA 1
ATOM 880 C C . PRO A 1 115 ? 20.216 15.293 -5.910 1.00 91.19 115 PRO A C 1
ATOM 882 O O . PRO A 1 115 ? 21.228 14.689 -6.270 1.00 91.19 115 PRO A O 1
ATOM 885 N N . MET A 1 116 ? 19.514 14.910 -4.838 1.00 87.94 116 MET A N 1
ATOM 886 C CA . MET A 1 116 ? 19.890 13.769 -3.996 1.00 87.94 116 MET A CA 1
ATOM 887 C C . MET A 1 116 ? 1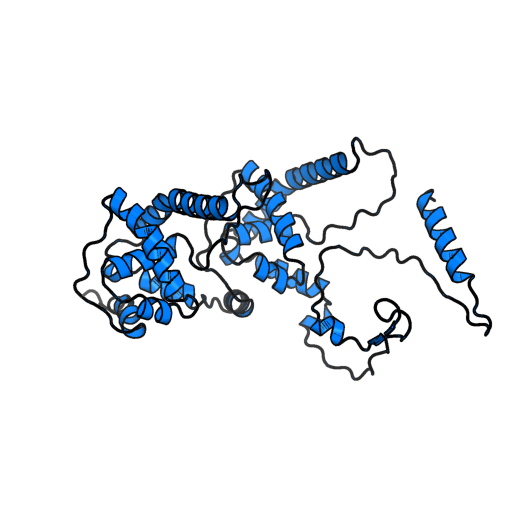9.701 12.436 -4.740 1.00 87.94 116 MET A C 1
ATOM 889 O O . MET A 1 116 ? 20.547 11.541 -4.646 1.00 87.94 116 MET A O 1
ATOM 893 N N . GLN A 1 117 ? 18.628 12.303 -5.528 1.00 86.88 117 GLN A N 1
ATOM 894 C CA . GLN A 1 117 ? 18.393 11.147 -6.401 1.00 86.88 117 GLN A CA 1
ATOM 895 C C . GLN A 1 117 ? 19.467 11.032 -7.491 1.00 86.88 117 GLN A C 1
ATOM 897 O O . GLN A 1 117 ? 19.978 9.931 -7.740 1.00 86.88 117 GLN A O 1
ATOM 902 N N . ALA A 1 118 ? 19.867 12.153 -8.096 1.00 86.62 118 ALA A N 1
ATOM 903 C CA . ALA A 1 118 ? 20.937 12.204 -9.085 1.00 86.62 118 ALA A CA 1
ATOM 904 C C . ALA A 1 118 ? 22.297 11.819 -8.476 1.00 86.62 118 ALA A C 1
ATOM 906 O O . ALA A 1 118 ? 22.999 10.972 -9.036 1.00 86.62 118 ALA A O 1
ATOM 907 N N . ALA A 1 119 ? 22.639 12.361 -7.301 1.00 86.19 119 ALA A N 1
ATOM 908 C CA . ALA A 1 119 ? 23.877 12.044 -6.587 1.00 86.19 119 ALA A CA 1
ATOM 909 C C . ALA A 1 119 ? 23.980 10.545 -6.260 1.00 86.19 119 ALA A C 1
ATOM 911 O O . ALA A 1 119 ? 24.951 9.892 -6.643 1.00 86.19 119 ALA A O 1
ATOM 912 N N . ARG A 1 120 ? 22.931 9.957 -5.669 1.00 83.94 120 ARG A N 1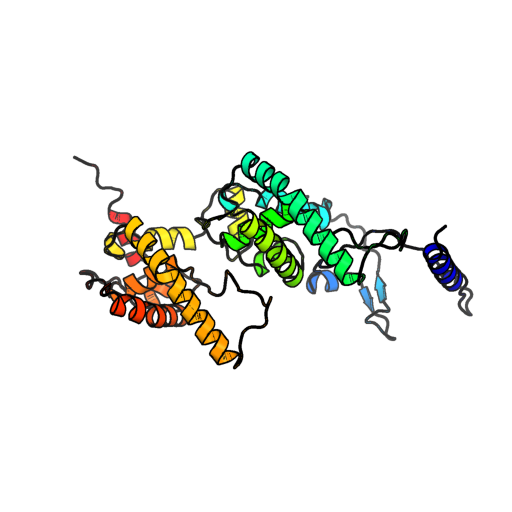
ATOM 913 C CA . ARG A 1 120 ? 22.891 8.515 -5.364 1.00 83.94 120 ARG A CA 1
ATOM 914 C C . ARG A 1 120 ? 22.910 7.637 -6.614 1.00 83.94 120 ARG A C 1
ATOM 916 O O . ARG A 1 120 ? 23.455 6.534 -6.603 1.00 83.94 120 ARG A O 1
ATOM 923 N N . SER A 1 121 ? 22.291 8.079 -7.707 1.00 81.75 121 SER A N 1
ATOM 924 C CA . SER A 1 121 ? 22.384 7.370 -8.989 1.00 81.75 121 SER A CA 1
ATOM 925 C C . SER A 1 121 ? 23.819 7.370 -9.508 1.00 81.75 121 SER A C 1
ATOM 927 O O . SER A 1 121 ? 24.325 6.324 -9.912 1.00 81.75 121 SER A O 1
ATOM 929 N N . GLN A 1 122 ? 24.511 8.504 -9.402 1.00 81.75 122 GLN A N 1
ATOM 930 C CA . GLN A 1 122 ? 25.902 8.630 -9.812 1.00 81.75 122 GLN A CA 1
ATOM 931 C C . GLN A 1 122 ? 26.868 7.817 -8.938 1.00 81.75 122 GLN A C 1
ATOM 933 O O . GLN A 1 122 ? 27.784 7.195 -9.484 1.00 81.75 122 GLN A O 1
ATOM 938 N N . GLU A 1 123 ? 26.655 7.769 -7.621 1.00 82.19 123 GLU A N 1
ATOM 939 C CA . GLU A 1 123 ? 27.402 6.909 -6.691 1.00 82.19 123 GLU A CA 1
ATOM 940 C C . GLU A 1 123 ? 27.288 5.439 -7.087 1.00 82.19 123 GLU A C 1
ATOM 942 O O . GLU A 1 123 ? 28.301 4.797 -7.355 1.00 82.19 123 GLU A O 1
ATOM 947 N N . ARG A 1 124 ? 26.062 4.931 -7.259 1.00 78.06 124 ARG A N 1
ATOM 948 C CA . ARG A 1 124 ? 25.828 3.548 -7.707 1.00 78.06 124 ARG A CA 1
ATOM 949 C C . ARG A 1 124 ? 26.509 3.259 -9.031 1.00 78.06 124 ARG A C 1
ATOM 951 O O . ARG A 1 124 ? 27.135 2.217 -9.211 1.00 78.06 124 ARG A O 1
ATOM 958 N N . TYR A 1 125 ? 26.407 4.186 -9.979 1.00 76.69 125 TYR A N 1
ATOM 959 C CA . TYR A 1 125 ? 27.082 4.022 -11.254 1.00 76.69 125 TYR A CA 1
ATOM 960 C C . TYR A 1 125 ? 28.601 3.990 -11.097 1.00 76.69 125 TYR A C 1
ATOM 962 O O . TYR A 1 125 ? 29.251 3.274 -11.855 1.00 76.69 125 TYR A O 1
ATOM 970 N N . SER A 1 126 ? 29.165 4.751 -10.157 1.00 78.31 126 SER A N 1
ATOM 971 C CA . SER A 1 126 ? 30.589 4.731 -9.815 1.00 78.31 126 SER A CA 1
ATOM 972 C C . SER A 1 126 ? 30.998 3.395 -9.193 1.00 78.31 126 SER A C 1
ATOM 974 O O . SER A 1 126 ? 31.978 2.804 -9.640 1.00 78.31 126 SER A O 1
ATOM 976 N N . GLU A 1 127 ? 30.221 2.880 -8.240 1.00 79.44 127 GLU A N 1
ATOM 977 C CA . GLU A 1 127 ? 30.443 1.582 -7.591 1.00 79.44 127 GLU A CA 1
ATOM 978 C C . GLU A 1 127 ? 30.390 0.428 -8.595 1.00 79.44 127 GLU A C 1
ATOM 980 O O . GLU A 1 127 ? 31.330 -0.356 -8.682 1.00 79.44 127 GLU A O 1
ATOM 985 N N . GLN A 1 128 ? 29.352 0.375 -9.438 1.00 74.56 128 GLN A N 1
ATOM 986 C CA . GLN A 1 128 ? 29.220 -0.634 -10.499 1.00 74.56 128 GLN A CA 1
ATOM 987 C C . GLN A 1 128 ? 30.370 -0.587 -11.514 1.00 74.56 128 GLN A C 1
ATOM 989 O O . GLN A 1 128 ? 30.650 -1.581 -12.179 1.00 74.56 128 GLN A O 1
ATOM 994 N N . ARG A 1 129 ? 31.016 0.575 -11.679 1.00 72.00 129 ARG A N 1
ATOM 995 C CA . ARG A 1 129 ? 32.197 0.745 -12.539 1.00 72.00 129 ARG A CA 1
ATOM 996 C C . ARG A 1 129 ? 33.517 0.473 -11.812 1.00 72.00 129 ARG A C 1
ATOM 998 O O . ARG A 1 129 ? 34.545 0.425 -12.479 1.00 72.00 129 ARG A O 1
ATOM 1005 N N . GLY A 1 130 ? 33.515 0.352 -10.483 1.00 75.38 130 GLY A N 1
ATOM 1006 C CA . GLY A 1 130 ? 34.730 0.276 -9.671 1.00 75.38 130 GLY A CA 1
ATOM 1007 C C . GLY A 1 130 ? 35.554 1.574 -9.643 1.00 75.38 130 GLY A C 1
ATOM 1008 O O . GLY A 1 130 ? 36.764 1.510 -9.445 1.00 75.38 130 GLY A O 1
ATOM 1009 N N . GLY A 1 131 ? 34.945 2.749 -9.877 1.00 69.19 131 GLY A N 1
ATOM 1010 C CA . GLY A 1 131 ? 35.635 4.048 -9.809 1.00 69.19 131 GLY A CA 1
ATOM 1011 C C . GLY A 1 131 ? 35.149 5.131 -10.788 1.00 69.19 131 GLY A C 1
ATOM 1012 O O . GLY A 1 131 ? 34.069 5.041 -11.383 1.00 69.19 131 GLY A O 1
ATOM 1013 N N . ARG A 1 132 ? 35.966 6.192 -10.950 1.00 64.88 132 ARG A N 1
ATOM 1014 C CA . ARG A 1 132 ? 35.664 7.361 -11.807 1.00 64.88 132 ARG A CA 1
ATOM 1015 C C . ARG A 1 132 ? 35.374 6.942 -13.250 1.00 64.88 132 ARG A C 1
ATOM 1017 O O . ARG A 1 132 ? 36.067 6.101 -13.820 1.00 64.88 132 ARG A O 1
ATOM 1024 N N . ALA A 1 133 ? 34.384 7.598 -13.856 1.00 61.38 133 ALA A N 1
ATOM 1025 C CA . ALA A 1 133 ? 34.030 7.398 -15.255 1.00 61.38 133 ALA A CA 1
ATOM 1026 C C . ALA A 1 133 ? 35.244 7.681 -16.158 1.00 61.38 133 ALA A C 1
ATOM 1028 O O . ALA A 1 133 ? 35.724 8.813 -16.242 1.00 61.38 133 ALA A O 1
ATOM 1029 N N . ARG A 1 134 ? 35.748 6.648 -16.838 1.00 57.16 134 ARG A N 1
ATOM 1030 C CA . ARG A 1 134 ? 36.711 6.814 -17.931 1.00 57.16 134 ARG A CA 1
ATOM 1031 C C . ARG A 1 134 ? 35.930 7.332 -19.140 1.00 57.16 134 ARG A C 1
ATOM 1033 O O . ARG A 1 134 ? 34.854 6.814 -19.434 1.00 57.16 134 ARG A O 1
ATOM 1040 N N . ARG A 1 135 ? 36.417 8.402 -19.782 1.00 49.81 135 ARG A N 1
ATOM 1041 C CA . ARG A 1 135 ? 35.716 9.074 -20.891 1.00 49.81 135 ARG A CA 1
ATOM 1042 C C . ARG A 1 135 ? 35.279 8.046 -21.948 1.00 49.81 135 ARG A C 1
ATOM 1044 O O . ARG A 1 135 ? 36.098 7.267 -22.420 1.00 49.81 135 ARG A O 1
ATOM 1051 N N . ALA A 1 136 ? 33.992 8.095 -22.294 1.00 49.56 136 ALA A N 1
ATOM 1052 C CA . ALA A 1 136 ? 33.359 7.421 -23.428 1.00 49.56 136 ALA A CA 1
ATOM 1053 C C . ALA A 1 136 ? 33.368 5.877 -23.449 1.00 49.56 136 ALA A C 1
ATOM 1055 O O . ALA A 1 136 ? 33.527 5.274 -24.511 1.00 49.56 136 ALA A O 1
ATOM 1056 N N . THR A 1 137 ? 33.084 5.211 -22.323 1.00 42.25 137 THR A N 1
ATOM 1057 C CA . THR A 1 137 ? 32.393 3.910 -22.433 1.00 42.25 137 THR A CA 1
ATOM 1058 C C . THR A 1 137 ? 30.979 4.213 -22.926 1.00 42.25 137 THR A C 1
ATOM 1060 O O . THR A 1 137 ? 30.274 4.981 -22.274 1.00 42.25 137 THR A O 1
ATOM 1063 N N . GLY A 1 138 ? 30.641 3.727 -24.122 1.00 44.47 138 GLY A N 1
ATOM 1064 C CA . GLY A 1 138 ? 29.464 4.125 -24.895 1.00 44.47 138 GLY A CA 1
ATOM 1065 C C . GLY A 1 138 ? 28.179 4.249 -24.077 1.00 44.47 138 GLY A C 1
ATOM 1066 O O . GLY A 1 138 ? 27.921 3.468 -23.160 1.00 44.47 138 GLY A O 1
ATOM 1067 N N . ASN A 1 139 ? 27.385 5.260 -24.433 1.00 54.38 139 ASN A N 1
ATOM 1068 C CA . ASN A 1 139 ? 25.975 5.342 -24.080 1.00 54.38 139 ASN A CA 1
ATOM 1069 C C . ASN A 1 139 ? 25.328 3.978 -24.306 1.00 54.38 139 ASN A C 1
ATOM 1071 O O . ASN A 1 139 ? 25.275 3.539 -25.445 1.00 54.38 139 ASN A O 1
ATOM 1075 N N . GLN A 1 140 ? 24.878 3.336 -23.232 1.00 47.62 140 GLN A N 1
ATOM 1076 C CA . GLN A 1 140 ? 23.768 2.378 -23.202 1.00 47.62 140 GLN A CA 1
ATOM 1077 C C . GLN A 1 140 ? 23.642 1.866 -21.766 1.00 47.62 140 GLN A C 1
ATOM 1079 O O . GLN A 1 140 ? 23.905 0.713 -21.435 1.00 47.62 140 GLN A O 1
ATOM 1084 N N . ARG A 1 141 ? 23.281 2.761 -20.847 1.00 55.97 141 ARG A N 1
ATOM 1085 C CA . ARG A 1 141 ? 22.621 2.308 -19.622 1.00 55.97 141 ARG A CA 1
ATOM 1086 C C . ARG A 1 141 ? 21.172 2.696 -19.792 1.00 55.97 141 ARG A C 1
ATOM 1088 O O . ARG A 1 141 ? 20.886 3.885 -19.895 1.00 55.97 141 ARG A O 1
ATOM 1095 N N . ALA A 1 142 ? 20.328 1.673 -19.934 1.00 58.59 142 ALA A N 1
ATOM 1096 C CA . ALA A 1 142 ? 18.914 1.811 -20.242 1.00 58.59 142 ALA A CA 1
ATOM 1097 C C . ALA A 1 142 ? 18.306 2.921 -19.385 1.00 58.59 142 ALA A C 1
ATOM 1099 O O . ALA A 1 142 ? 18.495 2.940 -18.162 1.00 58.59 142 ALA A O 1
ATOM 1100 N N . LYS A 1 143 ? 17.613 3.855 -20.042 1.00 68.12 143 LYS A N 1
ATOM 1101 C CA . LYS A 1 143 ? 16.853 4.899 -19.362 1.00 68.12 143 LYS A CA 1
ATOM 1102 C C . LYS A 1 143 ? 16.000 4.235 -18.271 1.00 68.12 143 LYS A C 1
ATOM 1104 O O . LYS A 1 143 ? 15.350 3.224 -18.558 1.00 68.12 143 LYS A O 1
ATOM 1109 N N . PRO A 1 144 ? 16.026 4.734 -17.022 1.00 77.00 144 PRO A N 1
ATOM 1110 C CA . PRO A 1 144 ? 15.216 4.146 -15.968 1.00 77.00 144 PRO A CA 1
ATOM 1111 C C . PRO A 1 144 ? 13.745 4.172 -16.389 1.00 77.00 144 PRO A C 1
ATOM 1113 O O . PRO A 1 144 ? 13.273 5.154 -16.959 1.00 77.00 144 PRO A O 1
ATOM 1116 N N . LEU A 1 145 ? 13.030 3.079 -16.110 1.00 84.38 145 LEU A N 1
ATOM 11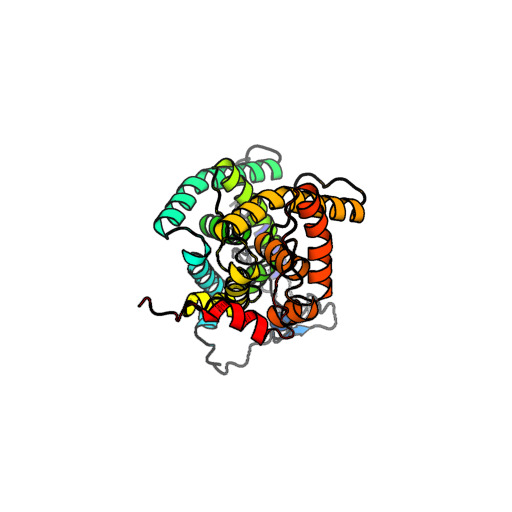17 C CA . LEU A 1 145 ? 11.627 2.916 -16.504 1.00 84.38 145 LEU A CA 1
ATOM 1118 C C . LEU A 1 145 ? 10.712 4.005 -15.918 1.00 84.38 145 LEU A C 1
ATOM 1120 O O . LEU A 1 145 ? 9.710 4.363 -16.529 1.00 84.38 145 LEU A O 1
ATOM 1124 N N . PHE A 1 146 ? 11.070 4.520 -14.742 1.00 89.38 146 PHE A N 1
ATOM 1125 C CA . PHE A 1 146 ? 10.371 5.586 -14.034 1.00 89.38 146 PHE A CA 1
ATOM 1126 C C . PHE A 1 146 ? 11.307 6.777 -13.848 1.00 89.38 146 PHE A C 1
ATOM 1128 O O . PHE A 1 146 ? 12.461 6.589 -13.443 1.00 89.38 146 PHE A O 1
ATOM 1135 N N . ASP A 1 147 ? 10.799 7.979 -14.111 1.00 89.38 147 ASP A N 1
ATOM 1136 C CA . ASP A 1 147 ? 11.489 9.224 -13.781 1.00 89.38 147 ASP A CA 1
ATOM 1137 C C . ASP A 1 147 ? 11.508 9.482 -12.264 1.00 89.38 147 ASP A C 1
ATOM 1139 O O . ASP A 1 147 ? 10.892 8.765 -11.469 1.00 89.38 147 ASP A O 1
ATOM 1143 N N . ASP A 1 148 ? 12.255 10.501 -11.845 1.00 89.62 148 ASP A N 1
ATOM 1144 C CA . ASP A 1 148 ? 12.461 10.801 -10.429 1.00 89.62 148 ASP A CA 1
ATOM 1145 C C . ASP A 1 148 ? 11.160 11.168 -9.695 1.00 89.62 148 ASP A C 1
ATOM 1147 O O . ASP A 1 148 ? 10.980 10.758 -8.543 1.00 89.62 148 ASP A O 1
ATOM 1151 N N . GLY A 1 149 ? 10.215 11.834 -10.369 1.00 92.69 149 GLY A N 1
ATOM 1152 C CA . GLY A 1 149 ? 8.911 12.193 -9.802 1.00 92.69 149 GLY A CA 1
ATOM 1153 C C . GLY A 1 149 ? 7.995 10.982 -9.601 1.00 92.69 149 GLY A C 1
ATOM 1154 O O . GLY A 1 149 ? 7.398 10.808 -8.532 1.00 92.69 149 GLY A O 1
ATOM 1155 N N . ALA A 1 150 ? 7.937 10.076 -10.579 1.00 94.25 150 ALA A N 1
ATOM 1156 C CA . ALA A 1 150 ? 7.237 8.802 -10.454 1.00 94.25 150 ALA A CA 1
ATOM 1157 C C . ALA A 1 150 ? 7.848 7.952 -9.332 1.00 94.25 150 ALA A C 1
ATOM 1159 O O . ALA A 1 150 ? 7.121 7.346 -8.542 1.00 94.25 150 ALA A O 1
ATOM 1160 N N . ARG A 1 151 ? 9.182 7.952 -9.199 1.00 94.00 151 ARG A N 1
ATOM 1161 C CA . ARG A 1 151 ? 9.882 7.262 -8.105 1.00 94.00 151 ARG A CA 1
ATOM 1162 C C . ARG A 1 151 ? 9.454 7.778 -6.727 1.00 94.00 151 ARG A C 1
ATOM 1164 O O . ARG A 1 151 ? 9.188 6.965 -5.837 1.00 94.00 151 ARG A O 1
ATOM 1171 N N . VAL A 1 152 ? 9.363 9.098 -6.552 1.00 95.31 152 VAL A N 1
ATOM 1172 C CA . VAL A 1 152 ? 8.864 9.727 -5.313 1.00 95.31 152 VAL A CA 1
ATOM 1173 C C . VAL A 1 152 ? 7.411 9.337 -5.067 1.00 95.31 152 VAL A C 1
ATOM 1175 O O . VAL A 1 152 ? 7.109 8.780 -4.014 1.00 95.31 152 VAL A O 1
ATOM 1178 N N . THR A 1 153 ? 6.539 9.513 -6.061 1.00 96.56 153 THR A N 1
ATOM 1179 C CA . THR A 1 153 ? 5.101 9.215 -5.953 1.00 96.56 153 THR A CA 1
ATOM 1180 C C . THR A 1 153 ? 4.853 7.772 -5.508 1.00 96.56 153 THR A C 1
ATOM 1182 O O . THR A 1 153 ? 4.201 7.536 -4.493 1.00 96.56 153 THR A O 1
ATOM 1185 N N . LEU A 1 154 ? 5.438 6.786 -6.194 1.00 95.56 154 LEU A N 1
ATOM 1186 C CA . LEU A 1 154 ? 5.260 5.368 -5.858 1.00 95.56 154 LEU A CA 1
ATOM 1187 C C . LEU A 1 154 ? 5.793 5.021 -4.460 1.00 95.56 154 LEU A C 1
ATOM 1189 O O . LEU A 1 154 ? 5.224 4.178 -3.761 1.00 95.56 154 LEU A O 1
ATOM 1193 N N . THR A 1 155 ? 6.864 5.689 -4.030 1.00 93.25 155 THR A N 1
ATOM 1194 C CA . THR A 1 155 ? 7.430 5.506 -2.689 1.00 93.25 155 THR A CA 1
ATOM 1195 C C . THR A 1 155 ? 6.530 6.099 -1.611 1.00 93.25 155 THR A C 1
ATOM 1197 O O . THR A 1 155 ? 6.306 5.433 -0.598 1.00 93.25 155 THR A O 1
ATOM 1200 N N . LEU A 1 156 ? 5.949 7.280 -1.851 1.00 94.06 156 LEU A N 1
ATOM 1201 C CA . LEU A 1 156 ? 4.963 7.894 -0.961 1.00 94.06 156 LEU A CA 1
ATOM 1202 C C . LEU A 1 156 ? 3.737 6.994 -0.803 1.00 94.06 156 LEU A C 1
ATOM 1204 O O . LEU A 1 156 ? 3.357 6.692 0.324 1.00 94.06 156 LEU A O 1
ATOM 1208 N N . LEU A 1 157 ? 3.166 6.488 -1.902 1.00 93.62 157 LEU A N 1
ATOM 1209 C CA . LEU A 1 157 ? 2.012 5.578 -1.848 1.00 93.62 157 LEU A CA 1
ATOM 1210 C C . LEU A 1 157 ? 2.303 4.320 -1.027 1.00 93.62 157 LEU A C 1
ATOM 1212 O O . LEU A 1 157 ? 1.463 3.865 -0.244 1.00 93.62 157 LEU A O 1
ATOM 1216 N N . TYR A 1 158 ? 3.508 3.772 -1.179 1.00 88.81 158 TYR A N 1
ATOM 1217 C CA . TYR A 1 158 ? 3.939 2.614 -0.413 1.00 88.81 158 TYR A CA 1
ATOM 1218 C C . TYR A 1 158 ? 4.122 2.931 1.079 1.00 88.81 158 TYR A C 1
ATOM 1220 O O . TYR A 1 158 ? 3.629 2.180 1.921 1.00 88.81 158 TYR A O 1
ATOM 1228 N N . GLN A 1 159 ? 4.810 4.026 1.426 1.00 85.69 159 GLN A N 1
ATOM 1229 C CA . GLN A 1 159 ? 5.034 4.431 2.821 1.00 85.69 159 GLN A CA 1
ATOM 1230 C C . GLN A 1 159 ? 3.730 4.821 3.524 1.00 85.69 159 GLN A C 1
ATOM 1232 O O . GLN A 1 159 ? 3.529 4.451 4.679 1.00 85.69 159 GLN A O 1
ATOM 1237 N N . ARG A 1 160 ? 2.814 5.473 2.801 1.00 88.50 160 ARG A N 1
ATOM 1238 C CA . ARG A 1 160 ? 1.473 5.843 3.278 1.00 88.50 160 ARG A CA 1
ATOM 1239 C C . ARG A 1 160 ? 0.510 4.672 3.390 1.00 88.50 160 ARG A C 1
ATOM 1241 O O . ARG A 1 160 ? -0.627 4.861 3.804 1.00 88.50 160 ARG A O 1
ATOM 1248 N N . GLN A 1 161 ? 0.944 3.464 3.046 1.00 86.19 161 GLN A N 1
ATOM 1249 C CA . GLN A 1 161 ? 0.127 2.256 3.072 1.00 86.19 161 GLN A CA 1
ATOM 1250 C C . GLN A 1 161 ? -1.122 2.302 2.169 1.00 86.19 161 GLN A C 1
ATOM 1252 O O . GLN A 1 161 ? -2.093 1.587 2.420 1.00 86.19 161 GLN A O 1
ATOM 1257 N N . VAL A 1 162 ? -1.079 3.064 1.070 1.00 90.12 162 VAL A N 1
ATOM 1258 C CA . VAL A 1 162 ? -2.196 3.164 0.113 1.00 90.12 162 VAL A CA 1
ATOM 1259 C C . VAL A 1 162 ? -2.473 1.808 -0.531 1.00 90.12 162 VAL A C 1
ATOM 1261 O O . VAL A 1 162 ? -3.601 1.328 -0.525 1.00 90.12 162 VAL A O 1
ATOM 1264 N N . CYS A 1 163 ? -1.446 1.156 -1.075 1.00 87.94 163 CYS A N 1
ATOM 1265 C CA . CYS A 1 163 ? -1.569 -0.171 -1.667 1.00 87.94 163 CYS A CA 1
ATOM 1266 C C . CYS A 1 163 ? -0.237 -0.925 -1.706 1.00 87.94 163 CYS A C 1
ATOM 1268 O O . CYS A 1 163 ? 0.844 -0.350 -1.579 1.00 87.94 163 CYS A O 1
ATOM 1270 N N . SER A 1 164 ? -0.315 -2.248 -1.864 1.00 85.50 164 SER A N 1
ATOM 1271 C CA . SER A 1 164 ? 0.873 -3.106 -1.867 1.00 85.50 164 SER A CA 1
ATOM 1272 C C . SER A 1 164 ? 1.764 -2.884 -3.099 1.00 85.50 164 SER A C 1
ATOM 1274 O O . SER A 1 164 ? 1.274 -2.540 -4.171 1.00 85.50 164 SER A O 1
ATOM 1276 N N . MET A 1 165 ? 3.063 -3.200 -2.981 1.00 86.31 165 MET A N 1
ATOM 1277 C CA . MET A 1 165 ? 3.993 -3.230 -4.128 1.00 86.31 165 MET A CA 1
ATOM 1278 C C . MET A 1 165 ? 3.491 -4.118 -5.263 1.00 86.31 165 MET A C 1
ATOM 1280 O O . MET A 1 165 ? 3.700 -3.785 -6.420 1.00 86.31 165 MET A O 1
ATOM 1284 N N . LYS A 1 166 ? 2.842 -5.239 -4.925 1.00 85.50 166 LYS A N 1
ATOM 1285 C CA . LYS A 1 166 ? 2.273 -6.148 -5.916 1.00 85.50 166 LYS A CA 1
ATOM 1286 C C . LYS A 1 166 ? 1.159 -5.465 -6.703 1.00 85.50 166 LYS A C 1
ATOM 1288 O O . LYS A 1 166 ? 1.186 -5.514 -7.920 1.00 85.50 166 LYS A O 1
ATOM 1293 N N . LEU A 1 167 ? 0.247 -4.773 -6.017 1.00 89.25 167 LEU A N 1
ATOM 1294 C CA . LEU A 1 167 ? -0.827 -4.050 -6.695 1.00 89.25 167 LEU A CA 1
ATOM 1295 C C . LEU A 1 167 ? -0.269 -2.953 -7.613 1.00 89.25 167 LEU A C 1
ATOM 1297 O O . LEU A 1 167 ? -0.685 -2.863 -8.760 1.00 89.25 167 LEU A O 1
ATOM 1301 N N . LEU A 1 168 ? 0.712 -2.172 -7.144 1.00 92.44 168 LEU A N 1
ATOM 1302 C CA . LEU A 1 168 ? 1.384 -1.169 -7.980 1.00 92.44 168 LEU A CA 1
ATOM 1303 C C . LEU A 1 168 ? 2.074 -1.800 -9.196 1.00 92.44 168 LEU A C 1
ATOM 1305 O O . LEU A 1 168 ? 1.976 -1.269 -10.297 1.00 92.44 168 LEU A O 1
ATOM 1309 N N . ALA A 1 169 ? 2.764 -2.924 -9.002 1.00 90.81 169 ALA A N 1
ATOM 1310 C CA . ALA A 1 169 ? 3.454 -3.640 -10.069 1.00 90.81 169 ALA A CA 1
ATOM 1311 C C . ALA A 1 169 ? 2.475 -4.155 -11.133 1.00 90.81 169 ALA A C 1
ATOM 1313 O O . ALA A 1 169 ? 2.679 -3.905 -12.320 1.00 90.81 169 ALA A O 1
ATOM 1314 N N . ASP A 1 170 ? 1.384 -4.788 -10.693 1.00 88.75 170 ASP A N 1
ATOM 1315 C CA . ASP A 1 170 ? 0.329 -5.304 -11.562 1.00 88.75 170 ASP A CA 1
ATOM 1316 C C . ASP A 1 170 ? -0.325 -4.158 -12.360 1.00 88.75 170 ASP A C 1
ATOM 1318 O O . ASP A 1 170 ? -0.447 -4.250 -13.579 1.00 88.75 170 ASP A O 1
ATOM 1322 N N . MET A 1 171 ? -0.669 -3.041 -11.704 1.00 90.94 171 MET A N 1
ATOM 1323 C CA . MET A 1 171 ? -1.302 -1.890 -12.362 1.00 90.94 171 MET A CA 1
ATOM 1324 C C . MET A 1 171 ? -0.381 -1.157 -13.351 1.00 90.94 171 MET A C 1
ATOM 1326 O O . MET A 1 171 ? -0.855 -0.635 -14.355 1.00 90.94 171 MET A O 1
ATOM 1330 N N . LEU A 1 172 ? 0.927 -1.097 -13.081 1.00 91.75 172 LEU A N 1
ATOM 1331 C CA . LEU A 1 172 ? 1.907 -0.420 -13.945 1.00 91.75 172 LEU A CA 1
ATOM 1332 C C . LEU A 1 172 ? 2.497 -1.342 -15.028 1.00 91.75 172 LEU A C 1
ATOM 1334 O O . LEU A 1 172 ? 3.360 -0.902 -15.800 1.00 91.75 172 LEU A O 1
ATOM 1338 N N . GLU A 1 173 ? 2.057 -2.604 -15.080 1.00 89.44 173 GLU A N 1
ATOM 1339 C CA . GLU A 1 173 ? 2.598 -3.656 -15.948 1.00 89.44 173 GLU A CA 1
ATOM 1340 C C . GLU A 1 173 ? 4.132 -3.780 -15.795 1.00 89.44 173 GLU A C 1
ATOM 1342 O O . GLU A 1 173 ? 4.893 -3.762 -16.769 1.00 89.44 173 GLU A O 1
ATOM 1347 N N . VAL A 1 174 ? 4.614 -3.840 -14.549 1.00 89.94 174 VAL A N 1
ATOM 1348 C CA . VAL A 1 174 ? 6.040 -3.993 -14.205 1.00 89.94 174 VAL A CA 1
ATOM 1349 C C . VAL A 1 174 ? 6.252 -5.124 -13.209 1.00 89.94 174 VAL A C 1
ATOM 1351 O O . VAL A 1 174 ? 5.317 -5.607 -12.578 1.00 89.94 174 VAL A O 1
ATOM 1354 N N . THR A 1 175 ? 7.495 -5.566 -13.039 1.00 86.56 175 THR A N 1
ATOM 1355 C CA . THR A 1 175 ? 7.797 -6.605 -12.051 1.00 86.56 175 THR A CA 1
ATOM 1356 C C . THR A 1 175 ? 7.725 -6.059 -10.614 1.00 86.56 175 THR A C 1
ATOM 1358 O O . THR A 1 175 ? 8.119 -4.913 -10.359 1.00 86.56 175 THR A O 1
ATOM 1361 N N . PRO A 1 176 ? 7.284 -6.859 -9.622 1.00 84.19 176 PRO A N 1
ATOM 1362 C CA . PRO A 1 176 ? 7.332 -6.469 -8.209 1.00 84.19 176 PRO A CA 1
ATOM 1363 C C . PRO A 1 176 ? 8.746 -6.120 -7.727 1.00 84.19 176 PRO A C 1
ATOM 1365 O O . PRO A 1 176 ? 8.928 -5.277 -6.845 1.00 84.19 176 PRO A O 1
ATOM 1368 N N . GLU A 1 177 ? 9.767 -6.746 -8.313 1.00 84.62 177 GLU A N 1
ATOM 1369 C CA . GLU A 1 177 ? 11.172 -6.459 -8.055 1.00 84.62 177 GLU A CA 1
ATOM 1370 C C . GLU A 1 177 ? 11.520 -5.023 -8.445 1.00 84.62 177 GLU A C 1
ATOM 1372 O O . GLU A 1 177 ? 12.186 -4.350 -7.656 1.00 84.62 177 GLU A O 1
ATOM 1377 N N . CYS A 1 178 ? 11.027 -4.547 -9.596 1.00 87.00 178 CYS A N 1
ATOM 1378 C CA . CYS A 1 178 ? 11.223 -3.182 -10.082 1.00 87.00 178 CYS A CA 1
ATOM 1379 C C . CYS A 1 178 ? 10.713 -2.153 -9.062 1.00 87.00 178 CYS A C 1
ATOM 1381 O O . CYS A 1 178 ? 11.483 -1.306 -8.600 1.00 87.00 178 CYS A O 1
ATOM 1383 N N . ILE A 1 179 ? 9.456 -2.292 -8.621 1.00 89.25 179 ILE A N 1
ATOM 1384 C CA . ILE A 1 179 ? 8.867 -1.422 -7.589 1.00 89.25 179 ILE A CA 1
ATOM 1385 C C . ILE A 1 179 ? 9.649 -1.534 -6.276 1.00 89.25 179 ILE A C 1
ATOM 1387 O O . ILE A 1 179 ? 9.943 -0.531 -5.628 1.00 89.25 179 ILE A O 1
ATOM 1391 N N . GLY A 1 180 ? 10.026 -2.750 -5.878 1.00 85.25 180 GLY A N 1
ATOM 1392 C CA . GLY A 1 180 ? 10.769 -2.985 -4.645 1.00 85.25 180 GLY A CA 1
ATOM 1393 C C . GLY A 1 180 ? 12.142 -2.307 -4.605 1.00 85.25 180 GLY A C 1
ATOM 1394 O O . GLY A 1 180 ? 12.515 -1.764 -3.565 1.00 85.25 180 GLY A O 1
ATOM 1395 N N . HIS A 1 181 ? 12.889 -2.326 -5.713 1.00 83.56 181 HIS A N 1
ATOM 1396 C CA . HIS A 1 181 ? 14.175 -1.630 -5.829 1.00 83.56 181 HIS A CA 1
ATOM 1397 C C . HIS A 1 181 ? 13.997 -0.112 -5.817 1.00 83.56 181 HIS A C 1
ATOM 1399 O O . HIS A 1 181 ? 14.672 0.572 -5.050 1.00 83.56 181 HIS A O 1
ATOM 1405 N N . LEU A 1 182 ? 13.037 0.393 -6.592 1.00 88.62 182 LEU A N 1
ATOM 1406 C CA . LEU A 1 182 ? 12.689 1.811 -6.639 1.00 88.62 182 LEU A CA 1
ATOM 1407 C C . LEU A 1 182 ? 12.357 2.361 -5.246 1.00 88.62 182 LEU A C 1
ATOM 1409 O O . LEU A 1 182 ? 12.967 3.331 -4.802 1.00 88.62 182 LEU A O 1
ATOM 1413 N N . VAL A 1 183 ? 11.451 1.698 -4.524 1.00 88.62 183 VAL A N 1
ATOM 1414 C CA . VAL A 1 183 ? 11.028 2.124 -3.183 1.00 88.62 183 VAL A CA 1
ATOM 1415 C C . VAL A 1 183 ? 12.190 2.089 -2.194 1.00 88.62 183 VAL A C 1
ATOM 1417 O O . VAL A 1 183 ? 12.292 2.968 -1.344 1.00 88.62 183 VAL A O 1
ATOM 1420 N N . ALA A 1 184 ? 13.057 1.075 -2.261 1.00 83.38 184 ALA A N 1
ATOM 1421 C CA . ALA A 1 184 ? 14.196 0.967 -1.350 1.00 83.38 184 ALA A CA 1
ATOM 1422 C C . ALA A 1 184 ? 15.195 2.121 -1.529 1.00 83.38 184 ALA A C 1
ATOM 1424 O O . ALA A 1 184 ? 15.768 2.595 -0.551 1.00 83.38 184 ALA A O 1
ATOM 1425 N N . GLU A 1 185 ? 15.389 2.573 -2.766 1.00 83.19 185 GLU A N 1
ATOM 1426 C CA . GLU A 1 185 ? 16.280 3.685 -3.088 1.00 83.19 185 GLU A CA 1
ATOM 1427 C C . GLU A 1 185 ? 15.686 5.018 -2.651 1.00 83.19 185 GLU A C 1
ATOM 1429 O O . GLU A 1 185 ? 16.307 5.751 -1.884 1.00 83.19 185 GLU A O 1
ATOM 1434 N N . THR A 1 186 ? 14.473 5.315 -3.109 1.00 89.31 186 THR A N 1
ATOM 1435 C CA . THR A 1 186 ? 13.844 6.617 -2.882 1.00 89.31 186 THR A CA 1
ATOM 1436 C C . THR A 1 186 ? 13.428 6.812 -1.428 1.00 89.31 186 THR A C 1
ATOM 1438 O O . THR A 1 186 ? 13.467 7.936 -0.937 1.00 89.31 186 THR A O 1
ATOM 1441 N N . ARG A 1 187 ? 13.131 5.732 -0.690 1.00 87.62 187 ARG A N 1
ATOM 1442 C CA . ARG A 1 187 ? 12.869 5.810 0.753 1.00 87.62 187 ARG A CA 1
ATOM 1443 C C . ARG A 1 187 ? 14.023 6.458 1.508 1.00 87.62 187 ARG A C 1
ATOM 1445 O O . ARG A 1 187 ? 13.769 7.318 2.336 1.00 87.62 187 ARG A O 1
ATOM 1452 N N . ARG A 1 188 ? 15.267 6.070 1.214 1.00 84.25 188 ARG A N 1
ATOM 1453 C CA . ARG A 1 188 ? 16.445 6.638 1.889 1.00 84.25 188 ARG A CA 1
ATOM 1454 C C . ARG A 1 188 ? 16.573 8.131 1.617 1.00 84.25 188 ARG A C 1
ATOM 1456 O O . ARG A 1 188 ? 16.913 8.881 2.511 1.00 84.25 188 ARG A O 1
ATOM 1463 N N . VAL A 1 189 ? 16.261 8.557 0.392 1.00 88.56 189 VAL A N 1
ATOM 1464 C CA . VAL A 1 189 ? 16.268 9.980 0.016 1.00 88.56 189 VAL A CA 1
ATOM 1465 C C . VAL A 1 189 ? 15.223 10.757 0.817 1.00 88.56 189 VAL A C 1
ATOM 1467 O O . VAL A 1 189 ? 15.530 11.813 1.354 1.00 88.56 189 VAL A O 1
ATOM 1470 N N . LEU A 1 190 ? 14.009 10.213 0.940 1.00 88.38 190 LEU A N 1
ATOM 1471 C CA . LEU A 1 190 ? 12.941 10.809 1.747 1.00 88.38 190 LEU A CA 1
ATOM 1472 C C . LEU A 1 190 ? 13.296 10.850 3.241 1.00 88.38 190 LEU A C 1
ATOM 1474 O O . LEU A 1 190 ? 13.024 11.849 3.898 1.00 88.38 190 LEU A O 1
ATOM 1478 N N . GLU A 1 191 ? 13.914 9.788 3.766 1.00 85.56 191 GLU A N 1
ATOM 1479 C CA . GLU A 1 191 ? 14.375 9.696 5.158 1.00 85.56 191 GLU A CA 1
ATOM 1480 C C . GLU A 1 191 ? 15.484 10.712 5.458 1.00 85.56 191 GLU A C 1
ATOM 1482 O O . GLU A 1 191 ? 15.387 11.429 6.450 1.00 85.56 191 GLU A O 1
ATOM 1487 N N . ASP A 1 192 ? 16.488 10.828 4.584 1.00 85.31 192 ASP A N 1
ATOM 1488 C CA . ASP A 1 192 ? 17.567 11.817 4.709 1.00 85.31 192 ASP A CA 1
ATOM 1489 C C . ASP A 1 192 ? 17.034 13.255 4.639 1.00 85.31 192 ASP A C 1
ATOM 1491 O O . ASP A 1 192 ? 17.540 14.143 5.321 1.00 85.31 192 ASP A O 1
ATOM 1495 N N . HIS A 1 193 ? 15.998 13.483 3.827 1.00 89.00 193 HIS A N 1
ATOM 1496 C CA . HIS A 1 193 ? 15.298 14.764 3.743 1.00 89.00 193 HIS A CA 1
ATOM 1497 C C . HIS A 1 193 ? 14.346 15.004 4.937 1.00 89.00 193 HIS A C 1
ATOM 1499 O O . HIS A 1 193 ? 13.806 16.093 5.102 1.00 89.00 193 HIS A O 1
ATOM 1505 N N . GLY A 1 194 ? 14.121 14.003 5.795 1.00 84.62 194 GLY A N 1
ATOM 1506 C CA . GLY A 1 194 ? 13.233 14.109 6.954 1.00 84.62 194 GLY A CA 1
ATOM 1507 C C . GLY A 1 194 ? 11.739 14.113 6.613 1.00 84.62 194 GLY A C 1
ATOM 1508 O O . GLY A 1 194 ? 10.919 14.430 7.477 1.00 84.62 194 GLY A O 1
ATOM 1509 N N . HIS A 1 195 ? 11.352 13.745 5.386 1.00 85.88 195 HIS A N 1
ATOM 1510 C CA . HIS A 1 195 ? 9.946 13.703 4.994 1.00 85.88 195 HIS A CA 1
ATOM 1511 C C . HIS A 1 195 ? 9.233 12.516 5.649 1.00 85.88 195 HIS A C 1
ATOM 1513 O O . HIS A 1 195 ? 9.567 11.353 5.408 1.00 85.88 195 HIS A O 1
ATOM 1519 N N . GLN A 1 196 ? 8.203 12.801 6.445 1.00 80.56 196 GLN A N 1
ATOM 1520 C CA . GLN A 1 196 ? 7.337 11.786 7.038 1.00 80.56 196 GLN A CA 1
ATOM 1521 C C . GLN A 1 196 ? 5.966 11.825 6.368 1.00 80.56 196 GLN A C 1
ATOM 1523 O O . GLN A 1 196 ? 5.139 12.668 6.711 1.00 80.56 196 GLN A O 1
ATOM 1528 N N . PRO A 1 197 ? 5.676 10.898 5.445 1.00 78.44 197 PRO A N 1
ATOM 1529 C CA . PRO A 1 197 ? 4.488 11.010 4.617 1.00 78.44 197 PRO A CA 1
ATOM 1530 C C . PRO A 1 197 ? 3.196 10.640 5.356 1.00 78.44 197 PRO A C 1
ATOM 1532 O O . PRO A 1 197 ? 2.128 10.775 4.779 1.00 78.44 197 PRO A O 1
ATOM 1535 N N . GLY A 1 198 ? 3.244 10.178 6.611 1.00 77.94 198 GLY A N 1
ATOM 1536 C CA . GLY A 1 198 ? 2.061 9.759 7.374 1.00 77.94 198 GLY A CA 1
ATOM 1537 C C . GLY A 1 198 ? 1.378 8.509 6.802 1.00 77.94 198 GLY A C 1
ATOM 1538 O O . GLY A 1 198 ? 1.976 7.764 6.031 1.00 77.94 198 GLY A O 1
ATOM 1539 N N . TYR A 1 199 ? 0.119 8.273 7.184 1.00 80.94 199 TYR A N 1
ATOM 1540 C CA . TYR A 1 199 ? -0.713 7.186 6.653 1.00 80.94 199 TYR A CA 1
ATOM 1541 C C . TYR A 1 199 ? -1.843 7.746 5.790 1.00 80.94 199 TYR A C 1
ATOM 1543 O O . TYR A 1 199 ? -2.419 8.788 6.108 1.00 80.94 199 TYR A O 1
ATOM 1551 N N . ALA A 1 200 ? -2.180 7.040 4.714 1.00 84.06 200 ALA A N 1
ATOM 1552 C CA . ALA A 1 200 ? -3.366 7.339 3.933 1.00 84.06 200 ALA A CA 1
ATOM 1553 C C . ALA A 1 200 ? -4.636 6.924 4.694 1.00 84.06 200 ALA A C 1
ATOM 1555 O O . ALA A 1 200 ? -4.631 5.912 5.400 1.00 84.06 200 ALA A O 1
ATOM 1556 N N . PRO A 1 201 ? -5.742 7.673 4.536 1.00 79.12 201 PRO A N 1
ATOM 1557 C CA . PRO A 1 201 ? -7.008 7.349 5.193 1.00 79.12 201 PRO A CA 1
ATOM 1558 C C . PRO A 1 201 ? -7.649 6.072 4.634 1.00 79.12 201 PRO A C 1
ATOM 1560 O O . PRO A 1 201 ? -8.430 5.423 5.324 1.00 79.12 201 PRO A O 1
ATOM 1563 N N . SER A 1 202 ? -7.316 5.705 3.392 1.00 85.88 202 SER A N 1
ATOM 1564 C CA . SER A 1 202 ? -7.831 4.518 2.713 1.00 85.88 202 SER A CA 1
ATOM 1565 C C . SER A 1 202 ? -6.709 3.635 2.192 1.00 85.88 202 SER A C 1
ATOM 1567 O O . SER A 1 202 ? -5.689 4.121 1.700 1.00 85.88 202 SER A O 1
ATOM 1569 N N . ARG A 1 203 ? -6.951 2.324 2.254 1.00 86.69 203 ARG A N 1
ATOM 1570 C CA . ARG A 1 203 ? -6.089 1.287 1.690 1.00 86.69 203 ARG A CA 1
ATOM 1571 C C . ARG A 1 203 ? -6.841 0.502 0.623 1.00 86.69 203 ARG A C 1
ATOM 1573 O O . ARG A 1 203 ? -8.002 0.143 0.807 1.00 86.69 203 ARG A O 1
ATOM 1580 N N . PHE A 1 204 ? -6.141 0.168 -0.452 1.00 88.38 204 PHE A N 1
ATOM 1581 C CA . PHE A 1 204 ? -6.680 -0.529 -1.611 1.00 88.38 204 PHE A CA 1
ATOM 1582 C C . PHE A 1 204 ? -5.972 -1.867 -1.811 1.00 88.38 204 PHE A C 1
ATOM 1584 O O . PHE A 1 204 ? -4.740 -1.969 -1.777 1.00 88.38 204 PHE A O 1
ATOM 1591 N N . THR A 1 205 ? -6.770 -2.915 -1.996 1.00 83.94 205 THR A N 1
ATOM 1592 C CA . THR A 1 205 ? -6.306 -4.285 -2.257 1.00 83.94 205 THR A CA 1
ATOM 1593 C C . THR A 1 205 ? -6.503 -4.701 -3.712 1.00 83.94 205 THR A C 1
ATOM 1595 O O . THR A 1 205 ? -5.862 -5.655 -4.146 1.00 83.94 205 THR A O 1
ATOM 1598 N N . THR A 1 206 ? -7.332 -3.973 -4.466 1.00 87.56 206 THR A N 1
ATOM 1599 C CA . THR A 1 206 ? -7.630 -4.215 -5.881 1.00 87.56 206 THR A CA 1
ATOM 1600 C C . THR A 1 206 ? -7.483 -2.934 -6.697 1.00 87.56 206 THR A C 1
ATOM 1602 O O . THR A 1 206 ? -7.643 -1.829 -6.168 1.00 87.56 206 THR A O 1
ATOM 1605 N N . ALA A 1 207 ? -7.183 -3.090 -7.988 1.00 90.19 207 ALA A N 1
ATOM 1606 C CA . ALA A 1 207 ? -7.057 -1.969 -8.913 1.00 90.19 207 ALA A CA 1
ATOM 1607 C C . ALA A 1 207 ? -8.404 -1.253 -9.067 1.00 90.19 207 ALA A C 1
ATOM 1609 O O . ALA A 1 207 ? -8.467 -0.039 -8.918 1.00 90.19 207 ALA A O 1
ATOM 1610 N N . ASP A 1 208 ? -9.492 -2.009 -9.229 1.00 90.44 208 ASP A N 1
ATOM 1611 C CA . ASP A 1 208 ? -10.841 -1.460 -9.407 1.00 90.44 208 ASP A CA 1
ATOM 1612 C C . ASP A 1 208 ? -11.279 -0.559 -8.251 1.00 90.44 208 ASP A C 1
ATOM 1614 O O . ASP A 1 208 ? -11.887 0.486 -8.480 1.00 90.44 208 ASP A O 1
ATOM 1618 N N . ALA A 1 209 ? -10.950 -0.924 -7.007 1.00 90.44 209 ALA A N 1
ATOM 1619 C CA . ALA A 1 209 ? -11.274 -0.103 -5.845 1.00 90.44 209 ALA A CA 1
ATOM 1620 C C . ALA A 1 209 ? -10.478 1.210 -5.838 1.00 90.44 209 ALA A C 1
ATOM 1622 O O . ALA A 1 209 ? -11.036 2.258 -5.519 1.00 90.44 209 ALA A O 1
ATOM 1623 N N . LEU A 1 210 ? -9.191 1.160 -6.205 1.00 93.44 210 LEU A N 1
ATOM 1624 C CA . LEU A 1 210 ? -8.346 2.350 -6.308 1.00 93.44 210 LEU A CA 1
ATOM 1625 C C . LEU A 1 210 ? -8.828 3.275 -7.431 1.00 93.44 210 LEU A C 1
ATOM 1627 O O . LEU A 1 210 ? -8.962 4.478 -7.222 1.00 93.44 210 LEU A O 1
ATOM 1631 N N . MET A 1 211 ? -9.146 2.716 -8.597 1.00 93.44 211 MET A N 1
ATOM 1632 C CA . MET A 1 211 ? -9.636 3.489 -9.739 1.00 93.44 211 MET A CA 1
ATOM 1633 C C . MET A 1 211 ? -11.018 4.085 -9.455 1.00 93.44 211 MET A C 1
ATOM 1635 O O . MET A 1 211 ? -11.200 5.285 -9.620 1.00 93.44 211 MET A O 1
ATOM 1639 N N . SER A 1 212 ? -11.946 3.309 -8.885 1.00 93.00 212 SER A N 1
ATOM 1640 C CA . SER A 1 212 ? -13.273 3.803 -8.478 1.00 93.00 212 SER A CA 1
ATOM 1641 C C . SER A 1 212 ? -13.200 4.938 -7.454 1.00 93.00 212 SER A C 1
ATOM 1643 O O . SER A 1 212 ? -14.026 5.852 -7.478 1.00 93.00 212 SER A O 1
ATOM 1645 N N . PHE A 1 213 ? -12.229 4.887 -6.541 1.00 93.81 213 PHE A N 1
ATOM 1646 C CA . PHE A 1 213 ? -11.974 5.971 -5.598 1.00 93.81 213 PHE A CA 1
ATOM 1647 C C . PHE A 1 213 ? -11.453 7.225 -6.304 1.00 93.81 213 PHE A C 1
ATOM 1649 O O . PHE A 1 213 ? -11.941 8.327 -6.056 1.00 93.81 213 PHE A O 1
ATOM 1656 N N . LEU A 1 214 ? -10.498 7.060 -7.216 1.00 93.75 214 LEU A N 1
ATOM 1657 C CA . LEU A 1 214 ? -9.959 8.169 -7.994 1.00 93.75 214 LEU A CA 1
ATOM 1658 C C . LEU A 1 214 ? -11.042 8.839 -8.854 1.00 93.75 214 LEU A C 1
ATOM 1660 O O . LEU A 1 214 ? -11.120 10.064 -8.856 1.00 93.75 214 LEU A O 1
ATOM 1664 N N . ASP A 1 215 ? -11.900 8.048 -9.502 1.00 93.81 215 ASP A N 1
ATOM 1665 C CA . ASP A 1 215 ? -12.923 8.534 -10.436 1.00 93.81 215 ASP A CA 1
ATOM 1666 C C . ASP A 1 215 ? -14.164 9.118 -9.747 1.00 93.81 215 ASP A C 1
ATOM 1668 O O . ASP A 1 215 ? -14.753 10.074 -10.244 1.00 93.81 215 ASP A O 1
ATOM 1672 N N . ALA A 1 216 ? -14.596 8.543 -8.620 1.00 92.25 216 ALA A N 1
ATOM 1673 C CA . ALA A 1 216 ? -15.897 8.858 -8.021 1.00 92.25 216 ALA A CA 1
ATOM 1674 C C . ALA A 1 216 ? -15.856 9.116 -6.505 1.00 92.25 216 ALA A C 1
ATOM 1676 O O . ALA A 1 216 ? -16.904 9.112 -5.862 1.00 92.25 216 ALA A O 1
ATOM 1677 N N . ASP A 1 217 ? -14.664 9.265 -5.918 1.00 87.81 217 ASP A N 1
ATOM 1678 C CA . ASP A 1 217 ? -14.439 9.442 -4.470 1.00 87.81 217 ASP A CA 1
ATOM 1679 C C . ASP A 1 217 ? -15.099 8.353 -3.601 1.00 87.81 217 ASP A C 1
ATOM 1681 O O . ASP A 1 217 ? -15.439 8.519 -2.428 1.00 87.81 217 ASP A O 1
ATOM 1685 N N . LYS A 1 218 ? -15.291 7.168 -4.187 1.00 88.06 218 LYS A N 1
ATOM 1686 C CA . LYS A 1 218 ? -15.892 6.029 -3.498 1.00 88.06 218 LYS A CA 1
ATOM 1687 C C . LYS A 1 218 ? -14.847 5.368 -2.609 1.00 88.06 218 LYS A C 1
ATOM 1689 O O . LYS A 1 218 ? -14.083 4.523 -3.067 1.00 88.06 218 LYS A O 1
ATOM 1694 N N . ALA A 1 219 ? -14.834 5.738 -1.328 1.00 85.12 219 ALA A N 1
ATOM 1695 C CA . ALA A 1 219 ? -14.005 5.062 -0.330 1.00 85.12 219 ALA A CA 1
ATOM 1696 C C . ALA A 1 219 ? -14.234 3.535 -0.361 1.00 85.12 219 ALA A C 1
ATOM 1698 O O . ALA A 1 219 ? -15.386 3.094 -0.482 1.00 85.12 219 ALA A O 1
ATOM 1699 N N . PRO A 1 220 ? -13.169 2.721 -0.240 1.00 86.56 220 PRO A N 1
ATOM 1700 C CA . PRO A 1 220 ? -13.301 1.277 -0.315 1.00 86.56 220 PRO A CA 1
ATOM 1701 C C . PRO A 1 220 ? -14.146 0.772 0.866 1.00 86.56 220 PRO A C 1
ATOM 1703 O O . PRO A 1 220 ? -14.076 1.350 1.958 1.00 86.56 220 PRO A O 1
ATOM 1706 N N . PRO A 1 221 ? -14.919 -0.320 0.693 1.00 86.56 221 PRO A N 1
ATOM 1707 C CA . PRO A 1 221 ? -15.811 -0.835 1.735 1.00 86.56 221 PRO A CA 1
ATOM 1708 C C . PRO A 1 221 ? -15.106 -1.019 3.081 1.00 86.56 221 PRO A C 1
ATOM 1710 O O . PRO A 1 221 ? -15.626 -0.616 4.119 1.00 86.56 221 PRO A O 1
ATOM 1713 N N . ARG A 1 222 ? -13.870 -1.534 3.043 1.00 86.62 222 ARG A N 1
ATOM 1714 C CA . ARG A 1 222 ? -13.017 -1.733 4.217 1.00 86.62 222 ARG A CA 1
ATOM 1715 C C . ARG A 1 222 ? -12.805 -0.454 5.031 1.00 86.62 222 ARG A C 1
ATOM 1717 O O . ARG A 1 222 ? -12.895 -0.514 6.253 1.00 86.62 222 ARG A O 1
ATOM 1724 N N . THR A 1 223 ? -12.553 0.686 4.383 1.00 87.88 223 THR A N 1
ATOM 1725 C CA . THR A 1 223 ? -12.377 1.970 5.081 1.00 87.88 223 THR A CA 1
ATOM 1726 C C . THR A 1 223 ? -13.645 2.342 5.840 1.00 87.88 223 THR A C 1
ATOM 1728 O O . THR A 1 223 ? -13.570 2.635 7.028 1.00 87.88 223 THR A O 1
ATOM 1731 N N . ARG A 1 224 ? -14.809 2.260 5.183 1.00 88.81 224 ARG A N 1
ATOM 1732 C CA . ARG A 1 224 ? -16.107 2.611 5.786 1.00 88.81 224 ARG A CA 1
ATOM 1733 C C . ARG A 1 224 ? -16.440 1.700 6.967 1.00 88.81 224 ARG A C 1
ATOM 1735 O O . ARG A 1 224 ? -16.760 2.177 8.047 1.00 88.81 224 ARG A O 1
ATOM 1742 N N . ILE A 1 225 ? -16.261 0.390 6.790 1.00 91.94 225 ILE A N 1
ATOM 1743 C CA . ILE A 1 225 ? -16.435 -0.603 7.856 1.00 91.94 225 ILE A CA 1
ATOM 1744 C C . ILE A 1 225 ? -15.514 -0.291 9.041 1.00 91.94 225 ILE A C 1
ATOM 1746 O O . ILE A 1 225 ? -15.954 -0.304 10.188 1.00 91.94 225 ILE A O 1
ATOM 1750 N N . MET A 1 226 ? -14.237 0.014 8.792 1.00 90.81 226 MET A N 1
ATOM 1751 C CA . MET A 1 226 ? -13.296 0.348 9.864 1.00 90.81 226 MET A CA 1
ATOM 1752 C C . MET A 1 226 ? -13.603 1.675 10.539 1.00 90.81 226 MET A C 1
ATOM 1754 O O . MET A 1 226 ? -13.387 1.805 11.745 1.00 90.81 226 MET A O 1
ATOM 1758 N N . GLU A 1 227 ? -14.148 2.638 9.809 1.00 90.56 227 GLU A N 1
ATOM 1759 C CA . GLU A 1 227 ? -14.622 3.889 10.373 1.00 90.56 227 GLU A CA 1
ATOM 1760 C C . GLU A 1 227 ? -15.801 3.671 11.328 1.00 90.56 227 GLU A C 1
ATOM 1762 O O . GLU A 1 227 ? -15.738 4.174 12.456 1.00 90.56 227 GLU A O 1
ATOM 1767 N N . SER A 1 228 ? -16.797 2.867 10.944 1.00 93.44 228 SER A N 1
ATOM 1768 C CA . SER A 1 228 ? -17.912 2.464 11.814 1.00 93.44 228 SER A CA 1
ATOM 1769 C C . SER A 1 228 ? -17.419 1.661 13.023 1.00 93.44 228 SER A C 1
ATOM 1771 O O . SER A 1 228 ? -17.725 1.991 14.166 1.00 93.44 228 SER A O 1
ATOM 1773 N N . LEU A 1 229 ? -16.559 0.659 12.819 1.00 94.38 229 LEU A N 1
ATOM 1774 C CA . LEU A 1 229 ? -16.030 -0.181 13.903 1.00 94.38 229 LEU A CA 1
ATOM 1775 C C . LEU A 1 229 ? -15.107 0.568 14.880 1.00 94.38 229 LEU A C 1
ATOM 1777 O O . LEU A 1 229 ? -14.944 0.142 16.023 1.00 94.38 229 LEU A O 1
ATOM 1781 N N . SER A 1 230 ? -14.537 1.701 14.465 1.00 93.69 230 SER A N 1
ATOM 1782 C CA . SER A 1 230 ? -13.750 2.589 15.332 1.00 93.69 230 SER A CA 1
ATOM 1783 C C . SER A 1 230 ? -14.616 3.529 16.186 1.00 93.69 230 SER A C 1
ATOM 1785 O O . SER A 1 230 ? -14.072 4.363 16.912 1.00 93.69 230 SER A O 1
ATOM 1787 N N . HIS A 1 231 ? -15.949 3.440 16.100 1.00 93.12 231 HIS A N 1
ATOM 1788 C CA . HIS A 1 231 ? -16.854 4.328 16.822 1.00 93.12 231 HIS A CA 1
ATOM 1789 C C . HIS A 1 231 ? -16.708 4.179 18.355 1.00 93.12 231 HIS A C 1
ATOM 1791 O O . HIS A 1 231 ? -16.673 3.046 18.852 1.00 93.12 231 HIS A O 1
ATOM 1797 N N . PRO A 1 232 ? -16.691 5.283 19.136 1.00 92.12 232 PRO A N 1
ATOM 1798 C CA . PRO A 1 232 ? -16.469 5.237 20.586 1.00 92.12 232 PRO A CA 1
ATOM 1799 C C . PRO A 1 232 ? -17.439 4.356 21.372 1.00 92.12 232 PRO A C 1
ATOM 1801 O O . PRO A 1 232 ? -17.054 3.763 22.375 1.00 92.12 232 PRO A O 1
ATOM 1804 N N . ARG A 1 233 ? -18.687 4.205 20.910 1.00 89.56 233 ARG A N 1
ATOM 1805 C CA . ARG A 1 233 ? -19.655 3.281 21.535 1.00 89.56 233 ARG A CA 1
ATOM 1806 C C . ARG A 1 233 ? -19.213 1.820 21.455 1.00 89.56 233 ARG A C 1
ATOM 1808 O O . ARG A 1 233 ? -19.499 1.045 22.365 1.00 89.56 233 ARG A O 1
ATOM 1815 N N . LEU A 1 234 ? -18.519 1.447 20.381 1.00 93.56 234 LEU A N 1
ATOM 1816 C CA . LEU A 1 234 ? -18.045 0.085 20.170 1.00 93.56 234 LEU A CA 1
ATOM 1817 C C . LEU A 1 234 ? -16.700 -0.138 20.872 1.00 93.56 234 LEU A C 1
ATOM 1819 O O . LEU A 1 234 ? -16.539 -1.083 21.649 1.00 93.56 234 LEU A O 1
ATOM 1823 N N . THR A 1 235 ? -15.745 0.765 20.651 1.00 93.31 235 THR A N 1
ATOM 1824 C CA . THR A 1 235 ? -14.379 0.653 21.185 1.00 93.31 235 THR A CA 1
ATOM 1825 C C . THR A 1 235 ? -14.277 1.024 22.667 1.00 93.31 235 THR A C 1
ATOM 1827 O O . THR A 1 235 ? -13.372 0.553 23.355 1.00 93.31 235 THR A O 1
ATOM 1830 N N . GLY A 1 236 ? -15.209 1.831 23.180 1.00 90.38 236 GLY A N 1
ATOM 1831 C CA . GLY A 1 236 ? -15.177 2.396 24.530 1.00 90.38 236 GLY A CA 1
ATOM 1832 C C . GLY A 1 236 ? -14.150 3.516 24.721 1.00 90.38 236 GLY A C 1
ATOM 1833 O O . GLY A 1 236 ? -13.828 3.829 25.862 1.00 90.38 236 GLY A O 1
ATOM 1834 N N . MET A 1 237 ? -13.605 4.083 23.640 1.00 91.12 237 MET A N 1
ATOM 1835 C CA . MET A 1 237 ? -12.601 5.154 23.673 1.00 91.12 237 MET A CA 1
ATOM 1836 C C . MET A 1 237 ? -12.825 6.152 22.537 1.00 91.12 237 MET A C 1
ATOM 1838 O O . MET A 1 237 ? -13.418 5.807 21.514 1.00 91.12 237 MET A O 1
ATOM 1842 N N . SER A 1 238 ? -12.347 7.388 22.694 1.00 92.25 238 SER A N 1
ATOM 1843 C CA . SER A 1 238 ? -12.417 8.362 21.604 1.00 92.25 238 SER A CA 1
ATOM 1844 C C . SER A 1 238 ? -11.577 7.901 20.403 1.00 92.25 238 SER A C 1
ATOM 1846 O O . SER A 1 238 ? -10.629 7.122 20.546 1.00 92.25 238 SER A O 1
ATOM 1848 N N . ARG A 1 239 ? -11.894 8.394 19.198 1.00 90.06 239 ARG A N 1
ATOM 1849 C CA . ARG A 1 239 ? -11.091 8.102 17.994 1.00 90.06 239 ARG A CA 1
ATOM 1850 C C . ARG A 1 239 ? -9.641 8.579 18.161 1.00 90.06 239 ARG A C 1
ATOM 1852 O O . ARG A 1 239 ? -8.720 7.890 17.735 1.00 90.06 239 ARG A O 1
ATOM 1859 N N . THR A 1 240 ? -9.441 9.705 18.844 1.00 89.62 240 THR A N 1
ATOM 1860 C CA . THR A 1 240 ? -8.117 10.264 19.146 1.00 89.62 240 THR A CA 1
ATOM 1861 C C . THR A 1 240 ? -7.316 9.362 20.086 1.00 89.62 240 THR A C 1
ATOM 1863 O O . THR A 1 240 ? -6.139 9.103 19.828 1.00 89.62 240 THR A O 1
ATOM 1866 N N . ASP A 1 241 ? -7.948 8.833 21.138 1.00 91.12 241 ASP A N 1
ATOM 1867 C CA . ASP A 1 241 ? -7.295 7.916 22.082 1.00 91.12 241 ASP A CA 1
ATOM 1868 C C . ASP A 1 241 ? -6.963 6.579 21.425 1.00 91.12 241 ASP A C 1
ATOM 1870 O O . ASP A 1 241 ? -5.892 6.019 21.656 1.00 91.12 241 ASP A O 1
ATOM 1874 N N . LEU A 1 242 ? -7.850 6.090 20.557 1.00 91.12 242 LEU A N 1
ATOM 1875 C CA . LEU A 1 242 ? -7.610 4.905 19.742 1.00 91.12 242 LEU A CA 1
ATOM 1876 C C . LEU A 1 242 ? -6.383 5.089 18.834 1.00 91.12 242 LEU A C 1
ATOM 1878 O O . LEU A 1 242 ? -5.542 4.193 18.746 1.00 91.12 242 LEU A O 1
ATOM 1882 N N . ASP A 1 243 ? -6.244 6.253 18.198 1.00 87.25 243 ASP A N 1
ATOM 1883 C CA . ASP A 1 243 ? -5.094 6.568 17.345 1.00 87.25 243 ASP A CA 1
ATOM 1884 C C . ASP A 1 243 ? -3.804 6.715 18.160 1.00 87.25 243 ASP A C 1
ATOM 1886 O O . ASP A 1 243 ? -2.741 6.233 17.754 1.00 87.25 243 ASP A O 1
ATOM 1890 N N . ALA A 1 244 ? -3.884 7.333 19.340 1.00 88.69 244 ALA A N 1
ATOM 1891 C CA . ALA A 1 244 ? -2.769 7.412 20.277 1.00 88.69 244 ALA A CA 1
ATOM 1892 C C . ALA A 1 244 ? -2.335 6.018 20.760 1.00 88.69 244 ALA A C 1
ATOM 1894 O O . ALA A 1 244 ? -1.138 5.722 20.793 1.00 88.69 244 ALA A O 1
ATOM 1895 N N . LEU A 1 245 ? -3.292 5.137 21.062 1.00 91.19 245 LEU A N 1
ATOM 1896 C CA . LEU A 1 245 ? -3.039 3.754 21.449 1.00 91.19 245 LEU A CA 1
ATOM 1897 C C . LEU A 1 245 ? -2.381 2.967 20.313 1.00 91.19 245 LEU A C 1
ATOM 1899 O O . LEU A 1 245 ? -1.366 2.308 20.536 1.00 91.19 245 LEU A O 1
ATOM 1903 N N . ALA A 1 246 ? -2.906 3.072 19.091 1.00 88.94 246 ALA A N 1
ATOM 1904 C CA . ALA A 1 246 ? -2.325 2.424 17.920 1.00 88.94 246 ALA A CA 1
ATOM 1905 C C . ALA A 1 246 ? -0.870 2.862 17.695 1.00 88.94 246 ALA A C 1
ATOM 1907 O O . ALA A 1 246 ? 0.009 2.007 17.569 1.00 88.94 246 ALA A O 1
ATOM 1908 N N . ARG A 1 247 ? -0.587 4.173 17.752 1.00 86.31 247 ARG A N 1
ATOM 1909 C CA . ARG A 1 247 ? 0.783 4.710 17.655 1.00 86.31 247 ARG A CA 1
ATOM 1910 C C . ARG A 1 247 ? 1.692 4.202 18.772 1.00 86.31 247 ARG A C 1
ATOM 1912 O O . ARG A 1 247 ? 2.826 3.820 18.503 1.00 86.31 247 ARG A O 1
ATOM 1919 N N . ARG A 1 248 ? 1.198 4.147 20.013 1.00 89.56 248 ARG A N 1
ATOM 1920 C CA . ARG A 1 248 ? 1.959 3.640 21.167 1.00 89.56 248 ARG A CA 1
ATOM 1921 C C . ARG A 1 248 ? 2.325 2.162 21.016 1.00 89.56 248 ARG A C 1
ATOM 1923 O O . ARG A 1 248 ? 3.402 1.751 21.445 1.00 89.56 248 ARG A O 1
ATOM 1930 N N . LEU A 1 249 ? 1.440 1.359 20.426 1.00 89.12 249 LEU A N 1
ATOM 1931 C CA . LEU A 1 249 ? 1.658 -0.076 20.246 1.00 89.12 249 LEU A CA 1
ATOM 1932 C C . LEU A 1 249 ? 2.462 -0.421 18.986 1.00 89.12 249 LEU A C 1
ATOM 1934 O O . LEU A 1 249 ? 3.097 -1.475 18.967 1.00 89.12 249 LEU A O 1
ATOM 1938 N N . ALA A 1 250 ? 2.465 0.431 17.957 1.00 83.44 250 ALA A N 1
ATOM 1939 C CA . ALA A 1 250 ? 3.097 0.155 16.663 1.00 83.44 250 ALA A CA 1
ATOM 1940 C C . ALA A 1 250 ? 4.570 -0.316 16.754 1.00 83.44 250 ALA A C 1
ATOM 1942 O O . ALA A 1 250 ? 4.878 -1.363 16.179 1.00 83.44 250 ALA A O 1
ATOM 1943 N N . PRO A 1 251 ? 5.476 0.315 17.539 1.00 81.94 251 PRO A N 1
ATOM 1944 C CA . PRO A 1 251 ? 6.861 -0.162 17.651 1.00 81.94 251 PRO A CA 1
ATOM 1945 C C . PRO A 1 251 ? 6.966 -1.584 18.220 1.00 81.94 251 PRO A C 1
ATOM 1947 O O . PRO A 1 251 ? 7.784 -2.387 17.770 1.00 81.94 251 PRO A O 1
ATOM 1950 N N . ARG A 1 252 ? 6.107 -1.925 19.191 1.00 83.88 252 ARG A N 1
ATOM 1951 C CA . ARG A 1 252 ? 6.078 -3.262 19.806 1.00 83.88 252 ARG A CA 1
ATOM 1952 C C . ARG A 1 252 ? 5.488 -4.304 18.861 1.00 83.88 252 ARG A C 1
ATOM 1954 O O . ARG A 1 252 ? 6.003 -5.417 18.795 1.00 83.88 252 ARG A O 1
ATOM 1961 N N . GLN A 1 253 ? 4.451 -3.940 18.107 1.00 81.44 253 GLN A N 1
ATOM 1962 C CA . GLN A 1 253 ? 3.889 -4.797 17.061 1.00 81.44 253 GLN A CA 1
ATOM 1963 C C . GLN A 1 253 ? 4.940 -5.115 15.990 1.00 81.44 253 GLN A C 1
ATOM 1965 O O . GLN A 1 253 ? 5.124 -6.278 15.633 1.00 81.44 253 GLN A O 1
ATOM 1970 N N . LEU A 1 254 ? 5.693 -4.109 15.535 1.00 75.19 254 LEU A N 1
ATOM 1971 C CA . LEU A 1 254 ? 6.773 -4.298 14.568 1.00 75.19 254 LEU A CA 1
ATOM 1972 C C . LEU A 1 254 ? 7.867 -5.233 15.108 1.00 75.19 254 LEU A C 1
ATOM 1974 O O . LEU A 1 254 ? 8.298 -6.150 14.408 1.00 75.19 254 LEU A O 1
ATOM 1978 N N . ALA A 1 255 ? 8.266 -5.057 16.371 1.00 78.50 255 ALA A N 1
ATOM 1979 C CA . ALA A 1 255 ? 9.244 -5.926 17.022 1.00 78.50 255 ALA A CA 1
ATOM 1980 C C . ALA A 1 255 ? 8.763 -7.387 17.125 1.00 78.50 255 ALA A C 1
ATOM 1982 O O . ALA A 1 255 ? 9.544 -8.310 16.889 1.00 78.50 255 ALA A O 1
ATOM 1983 N N . GLN A 1 256 ? 7.478 -7.623 17.423 1.00 78.00 256 GLN A N 1
ATOM 1984 C CA . GLN A 1 256 ? 6.893 -8.971 17.435 1.00 78.00 256 GLN A CA 1
ATOM 1985 C C . GLN A 1 256 ? 6.942 -9.630 16.047 1.00 78.00 256 GLN A C 1
ATOM 1987 O O . GLN A 1 256 ? 7.315 -10.799 15.932 1.00 78.00 256 GLN A O 1
ATOM 1992 N N . VAL A 1 257 ? 6.619 -8.881 14.987 1.00 73.75 257 VAL A N 1
ATOM 1993 C CA . VAL A 1 257 ? 6.676 -9.367 13.596 1.00 73.75 257 VAL A CA 1
ATOM 1994 C C . VAL A 1 257 ? 8.100 -9.712 13.183 1.00 73.75 257 VAL A C 1
ATOM 1996 O O . VAL A 1 257 ? 8.328 -10.758 12.565 1.00 73.75 257 VAL A O 1
ATOM 1999 N N . GLU A 1 258 ? 9.066 -8.857 13.522 1.00 75.12 258 GLU A N 1
ATOM 2000 C CA . GLU A 1 258 ? 10.474 -9.112 13.229 1.00 75.12 258 GLU A CA 1
ATOM 2001 C C . GLU A 1 258 ? 10.972 -10.331 14.010 1.00 75.12 258 GLU A C 1
ATOM 2003 O O . GLU A 1 258 ? 11.597 -11.198 13.410 1.00 75.12 258 GLU A O 1
ATOM 2008 N N . ARG A 1 259 ? 10.599 -10.493 15.288 1.00 77.94 259 ARG A N 1
ATOM 2009 C CA . ARG A 1 259 ? 10.942 -11.679 16.095 1.00 77.94 259 ARG A CA 1
ATOM 2010 C C . ARG A 1 259 ? 10.375 -12.970 15.505 1.00 77.94 259 ARG A C 1
ATOM 2012 O O . ARG A 1 259 ? 11.102 -13.952 15.385 1.00 77.94 259 ARG A O 1
ATOM 2019 N N . ALA A 1 260 ? 9.110 -12.974 15.087 1.00 75.06 260 ALA A N 1
ATOM 2020 C CA . ALA A 1 260 ? 8.502 -14.129 14.423 1.00 75.06 260 ALA A CA 1
ATOM 2021 C C . ALA A 1 260 ? 9.164 -14.427 13.066 1.00 75.06 260 ALA A C 1
ATOM 2023 O O . ALA A 1 260 ? 9.275 -15.576 12.636 1.00 75.06 260 ALA A O 1
ATOM 2024 N N . SER A 1 261 ? 9.611 -13.389 12.360 1.00 74.00 261 SER A N 1
ATOM 2025 C CA . SER A 1 261 ? 10.322 -13.543 11.091 1.00 74.00 261 SER A CA 1
ATOM 2026 C C . SER A 1 261 ? 11.753 -14.038 11.298 1.00 74.00 261 SER A C 1
ATOM 2028 O O . SER A 1 261 ? 12.197 -14.901 10.550 1.00 74.00 261 SER A O 1
ATOM 2030 N N . TYR A 1 262 ? 12.437 -13.573 12.341 1.00 77.56 262 TYR A N 1
ATOM 2031 C CA . TYR A 1 262 ? 13.736 -14.072 12.780 1.00 77.56 262 TYR A CA 1
ATOM 2032 C C . TYR A 1 262 ? 13.656 -15.550 13.157 1.00 77.56 262 TYR A C 1
ATOM 2034 O O . TYR A 1 262 ? 14.426 -16.344 12.637 1.00 77.56 262 TYR A O 1
ATOM 2042 N N . GLN A 1 263 ? 12.667 -15.951 13.962 1.00 80.62 263 GLN A N 1
ATOM 2043 C CA . GLN A 1 263 ? 12.461 -17.356 14.335 1.00 80.62 263 GLN A CA 1
ATOM 2044 C C . GLN A 1 263 ? 12.246 -18.263 13.118 1.00 80.62 263 GLN A C 1
ATOM 2046 O O . GLN A 1 263 ? 12.775 -19.367 13.080 1.00 80.62 263 GLN A O 1
ATOM 2051 N N . ARG A 1 264 ? 11.506 -17.791 12.105 1.00 77.44 264 ARG A N 1
ATOM 2052 C CA . ARG A 1 264 ? 11.310 -18.534 10.848 1.00 77.44 264 ARG A CA 1
ATOM 2053 C C . ARG A 1 264 ? 12.566 -18.589 9.981 1.00 77.44 264 ARG A C 1
ATOM 2055 O O . ARG A 1 264 ? 12.778 -19.586 9.304 1.00 77.44 264 ARG A O 1
ATOM 2062 N N . ARG A 1 265 ? 13.365 -17.518 9.961 1.00 81.31 265 ARG A N 1
ATOM 2063 C CA . ARG A 1 265 ? 14.602 -17.439 9.167 1.00 81.31 265 ARG A CA 1
ATOM 2064 C C . ARG A 1 265 ? 15.797 -18.113 9.844 1.00 81.31 265 ARG A C 1
ATOM 2066 O O . ARG A 1 265 ? 16.725 -18.492 9.146 1.00 81.31 265 ARG A O 1
ATOM 2073 N N . GLY A 1 266 ? 15.795 -18.227 11.171 1.00 83.50 266 GLY A N 1
ATOM 2074 C CA . GLY A 1 266 ? 16.892 -18.782 11.968 1.00 83.50 266 GLY A CA 1
ATOM 2075 C C . GLY A 1 266 ? 18.158 -17.918 12.017 1.00 83.50 266 GLY A C 1
ATOM 2076 O O . GLY A 1 266 ? 19.171 -18.372 12.536 1.00 83.50 266 GLY A O 1
ATOM 2077 N N . ALA A 1 267 ? 18.126 -16.700 11.472 1.00 80.12 267 ALA A N 1
ATOM 2078 C CA . ALA A 1 267 ? 19.287 -15.823 11.380 1.00 80.12 267 ALA A CA 1
ATOM 2079 C C . ALA A 1 267 ? 18.885 -14.347 11.345 1.00 80.12 267 ALA A C 1
ATOM 2081 O O . ALA A 1 267 ? 17.748 -13.988 10.994 1.00 80.12 267 ALA A O 1
ATOM 2082 N N . ASP A 1 268 ? 19.863 -13.500 11.677 1.00 74.81 268 ASP A N 1
ATOM 2083 C CA . ASP A 1 268 ? 19.733 -12.058 11.565 1.00 74.81 268 ASP A CA 1
ATOM 2084 C C . ASP A 1 268 ? 19.432 -11.643 10.137 1.00 74.81 268 ASP A C 1
ATOM 2086 O O . ASP A 1 268 ? 19.758 -12.290 9.135 1.00 74.81 268 ASP A O 1
ATOM 2090 N N . ARG A 1 269 ? 18.752 -10.514 10.058 1.00 66.56 269 ARG A N 1
ATOM 2091 C CA . ARG A 1 269 ? 18.335 -9.957 8.796 1.00 66.56 269 ARG A CA 1
ATOM 2092 C C . ARG A 1 269 ? 19.544 -9.375 8.065 1.00 66.56 269 ARG A C 1
ATOM 2094 O O . ARG A 1 269 ? 20.235 -8.516 8.602 1.00 66.56 269 ARG A O 1
ATOM 2101 N N . GLN A 1 270 ? 19.774 -9.806 6.821 1.00 66.25 270 GLN A N 1
ATOM 2102 C CA . GLN A 1 270 ? 20.881 -9.278 6.020 1.00 66.25 270 GLN A CA 1
ATOM 2103 C C . GLN A 1 270 ? 20.751 -7.752 5.844 1.00 66.25 270 GLN A C 1
ATOM 2105 O O . GLN A 1 270 ? 19.645 -7.276 5.536 1.00 66.25 270 GLN A O 1
ATOM 2110 N N . PRO A 1 271 ? 21.845 -6.982 6.003 1.00 44.97 271 PRO A N 1
ATOM 2111 C CA . PRO A 1 271 ? 21.853 -5.543 5.759 1.00 44.97 271 PRO A CA 1
ATOM 2112 C C . PRO A 1 271 ? 21.299 -5.219 4.366 1.00 44.97 271 PRO A C 1
ATOM 2114 O O . PRO A 1 271 ? 21.708 -5.808 3.370 1.00 44.97 271 PRO A O 1
ATOM 2117 N N . GLY A 1 272 ? 20.323 -4.312 4.290 1.00 50.88 272 GLY A N 1
ATOM 2118 C CA . GLY A 1 272 ? 19.675 -3.929 3.026 1.00 50.88 272 GLY A CA 1
ATOM 2119 C C . GLY A 1 272 ? 18.516 -4.825 2.569 1.00 50.88 272 GLY A C 1
ATOM 2120 O O . GLY A 1 272 ? 17.835 -4.482 1.602 1.00 50.88 272 GLY A O 1
ATOM 2121 N N . SER A 1 273 ? 18.219 -5.925 3.267 1.00 48.97 273 SER A N 1
ATOM 2122 C CA . SER A 1 273 ? 17.009 -6.712 2.991 1.00 48.97 273 SER A CA 1
ATOM 2123 C C . SER A 1 273 ? 15.740 -5.921 3.340 1.00 48.97 273 SER A C 1
ATOM 2125 O O . SER A 1 273 ? 15.709 -5.136 4.290 1.00 48.97 273 SER A O 1
ATOM 2127 N N . ARG A 1 274 ? 14.680 -6.099 2.545 1.00 55.28 274 ARG A N 1
ATOM 2128 C CA . ARG A 1 274 ? 13.471 -5.257 2.541 1.00 55.28 274 ARG A CA 1
ATOM 2129 C C . ARG A 1 274 ? 12.643 -5.418 3.816 1.00 55.28 274 ARG A C 1
ATOM 2131 O O . ARG A 1 274 ? 12.270 -6.525 4.190 1.00 55.28 274 ARG A O 1
ATOM 2138 N N . GLY A 1 275 ? 12.313 -4.298 4.458 1.00 53.28 275 GLY A N 1
ATOM 2139 C CA . GLY A 1 275 ? 11.336 -4.258 5.545 1.00 53.28 275 GLY A CA 1
ATOM 2140 C C . GLY A 1 275 ? 10.006 -3.966 4.900 1.00 53.28 275 GLY A C 1
ATOM 2141 O O . GLY A 1 275 ? 9.819 -2.854 4.403 1.00 53.28 275 GLY A O 1
ATOM 2142 N N . GLY A 1 276 ? 9.145 -4.976 4.804 1.00 58.00 276 GLY A N 1
ATOM 2143 C CA . GLY A 1 276 ? 7.825 -4.794 4.220 1.00 58.00 276 GLY A CA 1
ATOM 2144 C C . GLY A 1 276 ? 7.012 -3.823 5.073 1.00 58.00 276 GLY A C 1
ATOM 2145 O O . GLY A 1 276 ? 6.811 -4.093 6.249 1.00 58.00 276 GLY A O 1
ATOM 2146 N N . VAL A 1 277 ? 6.541 -2.722 4.482 1.00 56.00 277 VAL A N 1
ATOM 2147 C CA . VAL A 1 277 ? 5.560 -1.793 5.082 1.00 56.00 277 VAL A CA 1
ATOM 2148 C C . VAL A 1 277 ? 4.146 -2.392 5.048 1.00 56.00 277 VAL A C 1
ATOM 2150 O O . VAL A 1 277 ? 3.298 -2.037 5.855 1.00 56.00 277 VAL A O 1
ATOM 2153 N N . PHE A 1 278 ? 3.924 -3.404 4.200 1.00 57.03 278 PHE A N 1
ATOM 2154 C CA . PHE A 1 278 ? 2.721 -4.243 4.191 1.00 57.03 278 PHE A CA 1
ATOM 2155 C C . PHE A 1 278 ? 3.021 -5.688 4.609 1.00 57.03 278 PHE A C 1
ATOM 2157 O O . PHE A 1 278 ? 2.856 -6.604 3.800 1.00 57.03 278 PHE A O 1
ATOM 2164 N N . PRO A 1 279 ? 3.466 -5.954 5.846 1.00 53.66 279 PRO A N 1
ATOM 2165 C CA . PRO A 1 279 ? 3.657 -7.332 6.273 1.00 53.66 279 PRO A CA 1
ATOM 2166 C C . PRO A 1 279 ? 2.310 -8.049 6.473 1.00 53.66 279 PRO A C 1
ATOM 2168 O O . PRO A 1 279 ? 2.282 -9.273 6.582 1.00 53.66 279 PRO A O 1
ATOM 2171 N N . GLN A 1 280 ? 1.194 -7.305 6.559 1.00 68.12 280 GLN A N 1
ATOM 2172 C CA . GLN A 1 280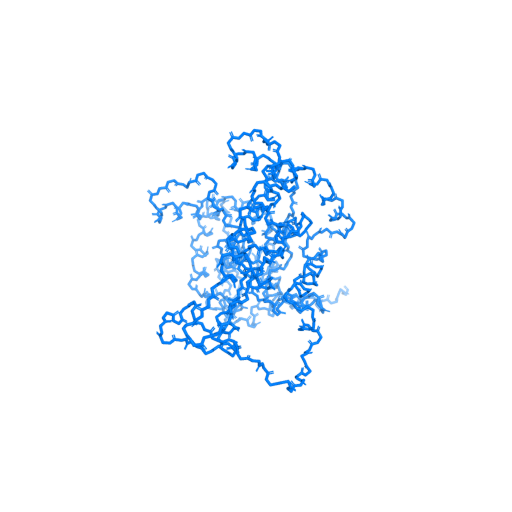 ? -0.080 -7.812 7.066 1.00 68.12 280 GLN A CA 1
ATOM 2173 C C . GLN A 1 280 ? -1.310 -7.270 6.319 1.00 68.12 280 GLN A C 1
ATOM 2175 O O . GLN A 1 280 ? -1.317 -6.165 5.762 1.00 68.12 280 GLN A O 1
ATOM 2180 N N . LYS A 1 281 ? -2.384 -8.072 6.326 1.00 74.44 281 LYS A N 1
ATOM 2181 C CA . LYS A 1 281 ? -3.699 -7.694 5.782 1.00 74.44 281 LYS A CA 1
ATOM 2182 C C . LYS A 1 281 ? -4.362 -6.564 6.576 1.00 74.44 281 LYS A C 1
ATOM 2184 O O . LYS A 1 281 ? -5.001 -5.721 5.965 1.00 74.44 281 LYS A O 1
ATOM 2189 N N . LEU A 1 282 ? -4.179 -6.544 7.897 1.00 80.12 282 LEU A N 1
ATOM 2190 C CA . LEU A 1 282 ? -4.671 -5.491 8.786 1.00 80.12 282 LEU A CA 1
ATOM 2191 C C . LEU A 1 282 ? -3.542 -4.503 9.113 1.00 80.12 282 LEU A C 1
ATOM 2193 O O . LEU A 1 282 ? -2.437 -4.944 9.429 1.00 80.12 282 LEU A O 1
ATOM 2197 N N . GLY A 1 283 ? -3.813 -3.198 9.040 1.00 79.44 283 GLY A N 1
ATOM 2198 C CA . GLY A 1 283 ? -2.885 -2.150 9.500 1.00 79.44 283 GLY A CA 1
ATOM 2199 C C . GLY A 1 283 ? -2.863 -2.007 11.029 1.00 79.44 283 GLY A C 1
ATOM 2200 O O . GLY A 1 283 ? -3.763 -2.502 11.705 1.00 79.44 283 GLY A O 1
ATOM 2201 N N . ASP A 1 284 ? -1.874 -1.306 11.592 1.00 81.75 284 ASP A N 1
ATOM 2202 C CA . ASP A 1 284 ? -1.676 -1.207 13.055 1.00 81.75 284 ASP A CA 1
ATOM 2203 C C . ASP A 1 284 ? -2.920 -0.711 13.808 1.00 81.75 284 ASP A C 1
ATOM 2205 O O . ASP A 1 284 ? -3.281 -1.264 14.847 1.00 81.75 284 ASP A O 1
ATOM 2209 N N . ARG A 1 285 ? -3.614 0.297 13.264 1.00 86.56 285 ARG A N 1
ATOM 2210 C CA . ARG A 1 285 ? -4.868 0.822 13.828 1.00 86.56 285 ARG A CA 1
ATOM 2211 C C . ARG A 1 285 ? -5.995 -0.207 13.775 1.00 86.56 285 ARG A C 1
ATOM 2213 O O . ARG A 1 285 ? -6.645 -0.461 14.784 1.00 86.56 285 ARG A O 1
ATOM 2220 N N . GLU A 1 286 ? -6.204 -0.823 12.613 1.00 90.12 286 GLU A N 1
ATOM 2221 C CA . GLU A 1 286 ? -7.252 -1.830 12.406 1.00 90.12 286 GLU A CA 1
ATOM 2222 C C . GLU A 1 286 ? -7.057 -3.026 13.347 1.00 90.12 286 GLU A C 1
ATOM 2224 O O . GLU A 1 286 ? -8.013 -3.547 13.919 1.00 90.12 286 GLU A O 1
ATOM 2229 N N . ARG A 1 287 ? -5.799 -3.430 13.563 1.00 91.88 287 ARG A N 1
ATOM 2230 C CA . ARG A 1 287 ? -5.431 -4.505 14.488 1.00 91.88 287 ARG A CA 1
ATOM 2231 C C . ARG A 1 287 ? -5.857 -4.200 15.917 1.00 91.88 287 ARG A C 1
ATOM 2233 O O . ARG A 1 287 ? -6.416 -5.073 16.581 1.00 91.88 287 ARG A O 1
ATOM 2240 N N . VAL A 1 288 ? -5.631 -2.968 16.372 1.00 93.56 288 VAL A N 1
ATOM 2241 C CA . VAL A 1 288 ? -6.073 -2.511 17.694 1.00 93.56 288 VAL A CA 1
ATOM 2242 C C . VAL A 1 288 ? -7.598 -2.481 17.774 1.00 93.56 288 VAL A C 1
ATOM 2244 O O . VAL A 1 288 ? -8.141 -3.048 18.716 1.00 93.56 288 VAL A O 1
ATOM 2247 N N . VAL A 1 289 ? -8.295 -1.917 16.782 1.00 95.06 289 VAL A N 1
ATOM 2248 C CA . VAL A 1 289 ? -9.773 -1.874 16.743 1.00 95.06 289 VAL A CA 1
ATOM 2249 C C . VAL A 1 289 ? -10.364 -3.271 16.881 1.00 95.06 289 VAL A C 1
ATOM 2251 O O . VAL A 1 289 ? -11.107 -3.553 17.817 1.00 95.06 289 VAL A O 1
ATOM 2254 N N . VAL A 1 290 ? -9.979 -4.177 15.986 1.00 95.94 290 VAL A N 1
ATOM 2255 C CA . VAL A 1 290 ? -10.507 -5.542 15.933 1.00 95.94 290 VAL A CA 1
ATOM 2256 C C . VAL A 1 290 ? -10.200 -6.307 17.228 1.00 95.94 290 VAL A C 1
ATOM 2258 O O . VAL A 1 290 ? -11.061 -7.023 17.748 1.00 95.94 290 VAL A O 1
ATOM 2261 N N . ALA A 1 291 ? -9.005 -6.118 17.799 1.00 96.12 291 ALA A N 1
ATOM 2262 C CA . ALA A 1 291 ? -8.655 -6.708 19.084 1.00 96.12 291 ALA A CA 1
ATOM 2263 C C . ALA A 1 291 ? -9.502 -6.147 20.234 1.00 96.12 291 ALA A C 1
ATOM 2265 O O . ALA A 1 291 ? -10.002 -6.925 21.044 1.00 96.12 291 ALA A O 1
ATOM 2266 N N . LEU A 1 292 ? -9.703 -4.828 20.302 1.00 95.94 292 LEU A N 1
ATOM 2267 C CA . LEU A 1 292 ? -10.516 -4.191 21.339 1.00 95.94 292 LEU A CA 1
ATOM 2268 C C . LEU A 1 292 ? -11.960 -4.692 21.299 1.00 95.94 292 LEU A C 1
ATOM 2270 O O . LEU A 1 292 ? -12.477 -5.098 22.336 1.00 95.94 292 LEU A O 1
ATOM 2274 N N . LEU A 1 293 ? -12.593 -4.734 20.123 1.00 96.50 293 LEU A N 1
ATOM 2275 C CA . LEU A 1 293 ? -13.979 -5.195 19.988 1.00 96.50 293 LEU A CA 1
ATOM 2276 C C . LEU A 1 293 ? -14.157 -6.633 20.496 1.00 96.50 293 LEU A C 1
ATOM 2278 O O . LEU A 1 293 ? -15.088 -6.924 21.253 1.00 96.50 293 LEU A O 1
ATOM 2282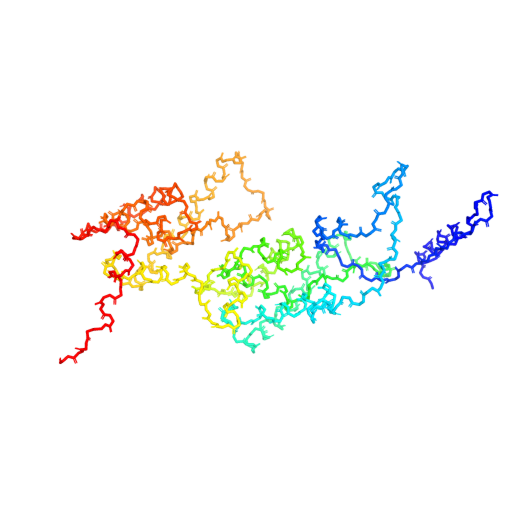 N N . TYR A 1 294 ? -13.224 -7.521 20.145 1.00 97.12 294 TYR A N 1
ATOM 2283 C CA . TYR A 1 294 ? -13.241 -8.898 20.629 1.00 97.12 294 TYR A CA 1
ATOM 2284 C C . TYR A 1 294 ? -12.959 -8.999 22.138 1.00 97.12 294 TYR A C 1
ATOM 2286 O O . TYR A 1 294 ? -13.656 -9.719 22.853 1.00 97.12 294 TYR A O 1
ATOM 2294 N N . LEU A 1 295 ? -11.957 -8.277 22.654 1.00 96.06 295 LEU A N 1
ATOM 2295 C CA . LEU A 1 295 ? -11.578 -8.317 24.074 1.00 96.06 295 LEU A CA 1
ATOM 2296 C C . LEU A 1 295 ? -12.652 -7.716 24.989 1.00 96.06 295 LEU A C 1
ATOM 2298 O O . LEU A 1 295 ? -12.857 -8.217 26.092 1.00 96.06 295 LEU A O 1
ATOM 2302 N N . ARG A 1 296 ? -13.401 -6.724 24.497 1.00 94.81 296 ARG A N 1
ATOM 2303 C CA . ARG A 1 296 ? -14.606 -6.182 25.142 1.00 94.81 296 ARG A CA 1
ATOM 2304 C C . ARG A 1 296 ? -15.805 -7.128 25.078 1.00 94.81 296 ARG A C 1
ATOM 2306 O O . ARG A 1 296 ? -16.838 -6.823 25.661 1.00 94.81 296 ARG A O 1
ATOM 2313 N N . LYS A 1 297 ? -15.691 -8.268 24.391 1.00 95.56 297 LYS A N 1
ATOM 2314 C CA . LYS A 1 297 ? -16.770 -9.244 24.176 1.00 95.56 297 LYS A CA 1
ATOM 2315 C C . LYS A 1 297 ? -17.971 -8.686 23.391 1.00 95.56 297 LYS A C 1
ATOM 2317 O O . LYS A 1 297 ? -19.072 -9.212 23.542 1.00 95.56 297 LYS A O 1
ATOM 2322 N N . LEU A 1 298 ? -17.771 -7.681 22.523 1.00 95.12 298 LEU A N 1
ATOM 2323 C CA . LEU A 1 298 ? -18.855 -7.149 21.677 1.00 95.12 298 LEU A CA 1
ATOM 2324 C C . LEU A 1 298 ? -19.364 -8.176 20.669 1.00 95.12 298 LEU A C 1
ATOM 2326 O O . LEU A 1 298 ? -20.538 -8.162 20.330 1.00 95.12 298 LEU A O 1
ATOM 2330 N N . CYS A 1 299 ? -18.492 -9.031 20.147 1.00 95.75 299 CYS A N 1
ATOM 2331 C CA . CYS A 1 299 ? -18.824 -9.962 19.073 1.00 95.75 299 CYS A CA 1
ATOM 2332 C C . CYS A 1 299 ? -17.829 -11.134 19.035 1.00 95.75 299 CYS A C 1
ATOM 2334 O O . CYS A 1 299 ? -16.844 -11.166 19.779 1.00 95.75 299 CYS A O 1
ATOM 2336 N N . THR A 1 300 ? -18.116 -12.144 18.213 1.00 96.69 300 THR A N 1
ATOM 2337 C CA . THR A 1 300 ? -17.192 -13.261 17.962 1.00 96.69 300 THR A CA 1
ATOM 2338 C C . THR A 1 300 ? -16.175 -12.903 16.876 1.00 96.69 300 THR A C 1
ATOM 2340 O O . THR A 1 300 ? -16.334 -11.925 16.149 1.00 96.69 300 THR A O 1
ATOM 2343 N N . LEU A 1 301 ? -15.127 -13.724 16.740 1.00 96.81 301 LEU A N 1
ATOM 2344 C CA . LEU A 1 301 ? -14.177 -13.599 15.625 1.00 96.81 301 LEU A CA 1
ATOM 2345 C C . LEU A 1 301 ? -14.864 -13.790 14.265 1.00 96.81 301 LEU A C 1
ATOM 2347 O O . LEU A 1 301 ? -14.429 -13.187 13.293 1.00 96.81 301 LEU A O 1
ATOM 2351 N N . ASP A 1 302 ? -15.909 -14.619 14.213 1.00 96.88 302 ASP A N 1
ATOM 2352 C CA . ASP A 1 302 ? -16.683 -14.891 12.999 1.00 96.88 302 ASP A CA 1
ATOM 2353 C C . ASP A 1 302 ? -17.459 -13.647 12.556 1.00 96.88 302 ASP A C 1
ATOM 2355 O O . ASP A 1 302 ? -17.307 -13.217 11.423 1.00 96.88 302 ASP A O 1
ATOM 2359 N N . VAL A 1 303 ? -18.139 -12.960 13.482 1.00 96.88 303 VAL A N 1
ATOM 2360 C CA . VAL A 1 303 ? -18.823 -11.687 13.187 1.00 96.88 303 VAL A CA 1
ATOM 2361 C C . VAL A 1 303 ? -17.853 -10.627 12.649 1.00 96.88 303 VAL A C 1
ATOM 2363 O O . VAL A 1 303 ? -18.198 -9.888 11.732 1.00 96.88 303 VAL A O 1
ATOM 2366 N N . LEU A 1 304 ? -16.630 -10.549 13.187 1.00 96.12 304 LEU A N 1
ATOM 2367 C CA . LEU A 1 304 ? -15.611 -9.617 12.686 1.00 96.12 304 LEU A CA 1
ATOM 2368 C C . LEU A 1 304 ? -15.067 -10.027 11.309 1.00 96.12 304 LEU A C 1
ATOM 2370 O O . LEU A 1 304 ? -14.765 -9.157 10.496 1.00 96.12 304 LEU A O 1
ATOM 2374 N N . ALA A 1 305 ? -14.926 -11.329 11.047 1.00 94.69 305 ALA A N 1
ATOM 2375 C CA . ALA A 1 305 ? -14.512 -11.835 9.740 1.00 94.69 305 ALA A CA 1
ATOM 2376 C C . ALA A 1 305 ? -15.577 -11.540 8.680 1.00 94.69 305 ALA A C 1
ATOM 2378 O O . ALA A 1 305 ? -15.243 -11.013 7.621 1.00 94.69 305 ALA A O 1
ATOM 2379 N N . ASP A 1 306 ? -16.844 -11.787 9.010 1.00 94.94 306 ASP A N 1
ATOM 2380 C CA . ASP A 1 306 ? -17.993 -11.502 8.153 1.00 94.94 306 ASP A CA 1
ATOM 2381 C C . ASP A 1 306 ? -18.127 -9.999 7.882 1.00 94.94 306 ASP A C 1
ATOM 2383 O O . ASP A 1 306 ? -18.348 -9.597 6.743 1.00 94.94 306 ASP A O 1
ATOM 2387 N N . ALA A 1 307 ? -17.926 -9.152 8.902 1.00 93.88 307 ALA A N 1
ATOM 2388 C CA . ALA A 1 307 ? -17.977 -7.699 8.747 1.00 93.88 307 ALA A CA 1
ATOM 2389 C C . ALA A 1 307 ? -16.879 -7.165 7.819 1.00 93.88 307 ALA A C 1
ATOM 2391 O O . ALA A 1 307 ? -17.128 -6.236 7.061 1.00 93.88 307 ALA A O 1
ATOM 2392 N N . LEU A 1 308 ? -15.666 -7.725 7.882 1.00 90.75 308 LEU A N 1
ATOM 2393 C CA . LEU A 1 308 ? -14.539 -7.283 7.054 1.00 90.75 308 LEU A CA 1
ATOM 2394 C C . LEU A 1 308 ? -14.563 -7.886 5.640 1.00 90.75 308 LEU A C 1
ATOM 2396 O O . LEU A 1 308 ? -14.092 -7.246 4.703 1.00 90.75 308 LEU A O 1
ATOM 2400 N N . GLY A 1 309 ? -15.074 -9.109 5.476 1.00 87.44 309 GLY A N 1
ATOM 2401 C CA . GLY A 1 309 ? -15.230 -9.814 4.197 1.00 87.44 309 GLY A CA 1
ATOM 2402 C C . GLY A 1 309 ? -13.932 -10.337 3.558 1.00 87.44 309 GLY A C 1
ATOM 2403 O O . GLY A 1 309 ? -13.931 -11.391 2.928 1.00 87.44 309 GLY A O 1
ATOM 2404 N N . ASP A 1 310 ? -12.798 -9.657 3.741 1.00 83.50 310 ASP A N 1
ATOM 2405 C CA . ASP A 1 310 ? -11.498 -9.981 3.122 1.00 83.50 310 ASP A CA 1
ATOM 2406 C C . ASP A 1 310 ? -10.435 -10.507 4.122 1.00 83.50 310 ASP A C 1
ATOM 2408 O O . ASP A 1 310 ? -9.295 -10.851 3.746 1.00 83.50 310 ASP A O 1
ATOM 2412 N N . VAL A 1 311 ? -10.805 -10.624 5.405 1.00 87.88 311 VAL A N 1
ATOM 2413 C CA . VAL A 1 311 ? -9.955 -11.120 6.499 1.00 87.88 311 VAL A CA 1
ATOM 2414 C C . VAL A 1 311 ? -10.569 -12.358 7.144 1.00 87.88 311 VAL A C 1
ATOM 2416 O O . VAL A 1 311 ? -11.669 -12.332 7.677 1.00 87.88 311 VAL A O 1
ATOM 2419 N N . SER A 1 312 ? -9.803 -13.448 7.168 1.00 90.88 312 SER A N 1
ATOM 2420 C CA . SER A 1 312 ? -10.246 -14.700 7.789 1.00 90.88 312 SER A CA 1
ATOM 2421 C C . SER A 1 312 ? -10.313 -14.618 9.320 1.00 90.88 312 SER A C 1
ATOM 2423 O O . SER A 1 312 ? -9.461 -13.995 9.963 1.00 90.88 312 SER A O 1
ATOM 2425 N N . ARG A 1 313 ? -11.239 -15.377 9.917 1.00 95.06 313 ARG A N 1
ATOM 2426 C CA . ARG A 1 313 ? -11.355 -15.605 11.369 1.00 95.06 313 ARG A CA 1
ATOM 2427 C C . ARG A 1 313 ? -10.018 -15.946 12.039 1.00 95.06 313 ARG A C 1
ATOM 2429 O O . ARG A 1 313 ? -9.713 -15.445 13.120 1.00 95.06 313 ARG A O 1
ATOM 2436 N N . SER A 1 314 ? -9.196 -16.788 11.410 1.00 92.19 314 SER A N 1
ATOM 2437 C CA . SER A 1 314 ? -7.889 -17.187 11.953 1.00 92.19 314 SER A CA 1
ATOM 2438 C C . SER A 1 314 ? -6.891 -16.026 11.977 1.00 92.19 314 SER A C 1
ATOM 2440 O O . SER A 1 314 ? -6.143 -15.883 12.944 1.00 92.19 314 SER A O 1
ATOM 2442 N N . SER A 1 315 ? -6.920 -15.154 10.963 1.00 90.50 315 SER A N 1
ATOM 2443 C CA . SER A 1 315 ? -6.103 -13.935 10.918 1.00 90.50 315 SER A CA 1
ATOM 2444 C C . SER A 1 315 ? -6.490 -12.965 12.035 1.00 90.50 315 SER A C 1
ATOM 2446 O O . SER A 1 315 ? -5.618 -12.451 12.727 1.00 90.50 315 SER A O 1
ATOM 2448 N N . ILE A 1 316 ? -7.790 -12.788 12.274 1.00 93.75 316 ILE A N 1
ATOM 2449 C CA . ILE A 1 316 ? -8.320 -11.989 13.389 1.00 93.75 316 ILE A CA 1
ATOM 2450 C C . ILE A 1 316 ? -7.905 -12.601 14.734 1.00 93.75 316 ILE A C 1
ATOM 2452 O O . ILE A 1 316 ? -7.427 -11.900 15.623 1.00 93.75 316 ILE A O 1
ATOM 2456 N N . GLY A 1 317 ? -8.008 -13.925 14.879 1.00 95.00 317 GLY A N 1
ATOM 2457 C CA . GLY A 1 317 ? -7.561 -14.630 16.080 1.00 95.00 317 GLY A CA 1
ATOM 2458 C C . GLY A 1 317 ? -6.061 -14.470 16.363 1.00 95.00 317 GLY A C 1
ATOM 2459 O O . GLY A 1 317 ? -5.678 -14.313 17.523 1.00 95.00 317 GLY A O 1
ATOM 2460 N N . ASN A 1 318 ? -5.211 -14.469 15.327 1.00 91.56 318 ASN A N 1
ATOM 2461 C CA . ASN A 1 318 ? -3.782 -14.148 15.459 1.00 91.56 318 ASN A CA 1
ATOM 2462 C C . ASN A 1 318 ? -3.585 -12.725 15.994 1.00 91.56 318 ASN A C 1
ATOM 2464 O O . ASN A 1 318 ? -2.872 -12.539 16.975 1.00 91.56 318 ASN A O 1
ATOM 2468 N N . VAL A 1 319 ? -4.280 -11.746 15.408 1.00 92.81 319 VAL A N 1
ATOM 2469 C CA . VAL A 1 319 ? -4.209 -10.337 15.825 1.00 92.81 319 VAL A CA 1
ATOM 2470 C C . VAL A 1 319 ? -4.584 -10.179 17.297 1.00 92.81 319 VAL A C 1
ATOM 2472 O O . VAL A 1 319 ? -3.858 -9.545 18.056 1.00 92.81 319 VAL A O 1
ATOM 2475 N N . VAL A 1 320 ? -5.675 -10.809 17.739 1.00 94.69 320 VAL A N 1
ATOM 2476 C CA . VAL A 1 320 ? -6.090 -10.784 19.150 1.00 94.69 320 VAL A CA 1
ATOM 2477 C C . VAL A 1 320 ? -5.006 -11.364 20.062 1.00 94.69 320 VAL A C 1
ATOM 2479 O O . VAL A 1 320 ? -4.742 -10.799 21.124 1.00 94.69 320 VAL A O 1
ATOM 2482 N N . ARG A 1 321 ? -4.380 -12.483 19.674 1.00 92.81 321 ARG A N 1
ATOM 2483 C CA . ARG A 1 321 ? -3.290 -13.104 20.446 1.00 92.81 321 ARG A CA 1
ATOM 2484 C C . ARG A 1 321 ? -2.054 -12.212 20.539 1.00 92.81 321 ARG A C 1
ATOM 2486 O O . ARG A 1 321 ? -1.403 -12.217 21.576 1.00 92.81 321 ARG A O 1
ATOM 2493 N N . GLU A 1 322 ? -1.757 -11.451 19.492 1.00 90.25 322 GLU A N 1
ATOM 2494 C CA . GLU A 1 322 ? -0.615 -10.532 19.432 1.00 90.25 322 GLU A CA 1
ATOM 2495 C C . GLU A 1 322 ? -0.860 -9.247 20.245 1.00 90.25 322 GLU A C 1
ATOM 2497 O O . GLU A 1 322 ? 0.014 -8.814 20.996 1.00 90.25 322 GLU A O 1
ATOM 2502 N N . ILE A 1 323 ? -2.060 -8.661 20.150 1.00 93.00 323 ILE A N 1
ATOM 2503 C CA . ILE A 1 323 ? -2.404 -7.385 20.801 1.00 93.00 323 ILE A CA 1
ATOM 2504 C C . ILE A 1 323 ? -2.744 -7.547 22.286 1.00 93.00 323 ILE A C 1
ATOM 2506 O O . ILE A 1 323 ? -2.392 -6.682 23.086 1.00 93.00 323 ILE A O 1
ATOM 2510 N N . ARG A 1 324 ? -3.407 -8.643 22.687 1.00 94.88 324 ARG A N 1
ATOM 2511 C CA . ARG A 1 324 ? -3.806 -8.875 24.087 1.00 94.88 324 ARG A CA 1
ATOM 2512 C C . ARG A 1 324 ? -2.662 -8.668 25.093 1.00 94.88 324 ARG A C 1
ATOM 2514 O O . ARG A 1 324 ? -2.875 -7.876 26.005 1.00 94.88 324 ARG A O 1
ATOM 2521 N N . PRO A 1 325 ? -1.486 -9.320 24.976 1.00 92.44 325 PRO A N 1
ATOM 2522 C CA . PRO A 1 325 ? -0.414 -9.145 25.957 1.00 92.44 325 PRO A CA 1
ATOM 2523 C C . PRO A 1 325 ? 0.083 -7.696 26.019 1.00 92.44 325 PRO A C 1
ATOM 2525 O O . PRO A 1 325 ? 0.317 -7.190 27.110 1.00 92.44 325 PRO A O 1
ATOM 2528 N N . LEU A 1 326 ? 0.138 -6.996 24.879 1.00 92.12 326 LEU A N 1
ATOM 2529 C CA . LEU A 1 326 ? 0.552 -5.592 24.826 1.00 92.12 326 LEU A CA 1
ATOM 2530 C C . LEU A 1 326 ? -0.406 -4.669 25.595 1.00 92.12 326 LEU A C 1
ATOM 2532 O O . LEU A 1 326 ? 0.039 -3.722 26.241 1.00 92.12 326 LEU A O 1
ATOM 2536 N N . LEU A 1 327 ? -1.712 -4.948 25.537 1.00 92.44 327 LEU A N 1
ATOM 2537 C CA . LEU A 1 327 ? -2.714 -4.225 26.321 1.00 92.44 327 LEU A CA 1
ATOM 2538 C C . LEU A 1 327 ? -2.658 -4.607 27.803 1.00 92.44 327 LEU A C 1
ATOM 2540 O O . LEU A 1 327 ? -2.742 -3.722 28.651 1.00 92.44 327 LEU A O 1
ATOM 2544 N N . THR A 1 328 ? -2.482 -5.894 28.121 1.00 92.25 328 THR A N 1
ATOM 2545 C CA . THR A 1 328 ? -2.373 -6.381 29.505 1.00 92.25 328 THR A CA 1
ATOM 2546 C C . THR A 1 328 ? -1.183 -5.758 30.232 1.00 92.25 328 THR A C 1
ATOM 2548 O O . THR A 1 328 ? -1.361 -5.212 31.315 1.00 92.25 328 THR A O 1
ATOM 2551 N N . GLU A 1 329 ? 0.009 -5.779 29.629 1.00 88.56 329 GLU A N 1
ATOM 2552 C CA . GLU A 1 329 ? 1.228 -5.183 30.200 1.00 88.56 329 GLU A CA 1
ATOM 2553 C C . GLU A 1 329 ? 1.085 -3.678 30.455 1.00 88.56 329 GLU A C 1
ATOM 2555 O O . GLU A 1 329 ? 1.690 -3.139 31.377 1.00 88.56 329 GLU A O 1
ATOM 2560 N N . GLY A 1 330 ? 0.292 -2.990 29.630 1.00 84.62 330 GLY A N 1
ATOM 2561 C CA . GLY A 1 330 ? 0.019 -1.566 29.787 1.00 84.62 330 GLY A CA 1
ATOM 2562 C C . GLY A 1 330 ? -1.091 -1.234 30.785 1.00 84.62 330 GLY A C 1
ATOM 2563 O O . GLY A 1 330 ? -1.313 -0.051 31.026 1.00 84.62 330 GLY A O 1
ATOM 2564 N N . GLY A 1 331 ? -1.819 -2.227 31.314 1.00 87.50 331 GLY A N 1
ATOM 2565 C CA . GLY A 1 331 ? -3.045 -1.995 32.087 1.00 87.50 331 GLY A CA 1
ATOM 2566 C C . GLY A 1 331 ? -4.185 -1.394 31.251 1.00 87.50 331 GLY A C 1
ATOM 2567 O O . GLY A 1 331 ? -5.065 -0.732 31.786 1.00 87.50 331 GLY A O 1
ATOM 2568 N N . LEU A 1 332 ? -4.163 -1.600 29.931 1.00 88.69 332 LEU A N 1
ATOM 2569 C CA . LEU A 1 332 ? -5.058 -0.975 28.946 1.00 88.69 332 LEU A CA 1
ATOM 2570 C C . LEU A 1 332 ? -6.140 -1.940 28.442 1.00 88.69 332 LEU A C 1
ATOM 2572 O O . LEU A 1 332 ? -6.684 -1.758 27.351 1.00 88.69 332 LEU A O 1
ATOM 2576 N N . LEU A 1 333 ? -6.427 -3.010 29.191 1.00 89.69 333 LEU A N 1
ATOM 2577 C CA . LEU A 1 333 ? -7.501 -3.927 28.825 1.00 89.69 333 LEU A CA 1
ATOM 2578 C C . LEU A 1 333 ? -8.847 -3.204 28.936 1.00 89.69 333 LEU A C 1
ATOM 2580 O O . LEU A 1 333 ? -9.172 -2.671 29.998 1.00 89.69 333 LEU A O 1
ATOM 2584 N N . PRO A 1 334 ? -9.647 -3.184 27.862 1.00 87.25 334 PRO A N 1
ATOM 2585 C CA . PRO A 1 334 ? -10.901 -2.457 27.878 1.00 87.25 334 PRO A CA 1
ATOM 2586 C C . PRO A 1 334 ? -11.947 -3.199 28.733 1.00 87.25 334 PRO A C 1
ATOM 2588 O O . PRO A 1 334 ? -11.958 -4.436 28.752 1.00 87.25 334 PRO A O 1
ATOM 2591 N N . PRO A 1 335 ? -12.862 -2.479 29.407 1.00 89.69 335 PRO A N 1
ATOM 2592 C CA . PRO A 1 335 ? -13.936 -3.114 30.161 1.00 89.69 335 PRO A CA 1
ATOM 2593 C C . PRO A 1 335 ? -14.893 -3.867 29.219 1.00 89.69 335 PRO A C 1
ATOM 2595 O O . PRO A 1 335 ? -15.061 -3.451 28.067 1.00 89.69 335 PRO A O 1
ATOM 2598 N N . PRO A 1 336 ? -15.549 -4.951 29.676 1.00 91.12 336 PRO A N 1
ATOM 2599 C CA . PRO A 1 336 ? -16.559 -5.643 28.882 1.00 91.12 336 PRO A CA 1
ATOM 2600 C C . PRO A 1 336 ? -17.680 -4.697 28.437 1.00 91.12 336 PRO A C 1
ATOM 2602 O O . PRO A 1 336 ? -18.115 -3.835 29.200 1.00 91.12 336 PRO A O 1
ATOM 2605 N N . ALA A 1 337 ? -18.162 -4.863 27.209 1.00 90.06 337 ALA A N 1
ATOM 2606 C CA . ALA A 1 337 ? -19.323 -4.134 26.723 1.00 90.06 337 ALA A CA 1
ATOM 2607 C C . ALA A 1 337 ? -20.619 -4.695 27.317 1.00 90.06 337 ALA A C 1
ATOM 2609 O O . ALA A 1 337 ? -20.739 -5.898 27.548 1.00 90.06 337 ALA A O 1
ATOM 2610 N N . ALA A 1 338 ? -21.600 -3.814 27.519 1.00 87.69 338 ALA A N 1
ATOM 2611 C CA . ALA A 1 338 ? -22.926 -4.192 28.003 1.00 87.69 338 ALA A CA 1
ATOM 2612 C C . ALA A 1 338 ? -23.713 -5.017 26.968 1.00 87.69 338 ALA A C 1
ATOM 2614 O O . ALA A 1 338 ? -24.464 -5.919 27.332 1.00 87.69 338 ALA A O 1
ATOM 2615 N N . THR A 1 339 ? -23.503 -4.735 25.679 1.00 90.94 339 THR A N 1
ATOM 2616 C CA . THR A 1 339 ? -24.222 -5.365 24.565 1.00 90.94 339 THR A CA 1
ATOM 2617 C C . THR A 1 339 ? -23.291 -6.248 23.746 1.00 90.94 339 THR A C 1
ATOM 2619 O O . THR A 1 339 ? -22.155 -5.869 23.448 1.00 90.94 339 THR A O 1
ATOM 2622 N N . ARG A 1 340 ? -23.799 -7.417 23.341 1.00 94.50 340 ARG A N 1
ATOM 2623 C CA . ARG A 1 340 ? -23.121 -8.345 22.434 1.00 94.50 340 ARG A CA 1
ATOM 2624 C C . ARG A 1 340 ? -23.911 -8.499 21.137 1.00 94.50 340 ARG A C 1
ATOM 2626 O O . ARG A 1 340 ? -25.047 -8.963 21.161 1.00 94.50 340 ARG A O 1
ATOM 2633 N N . TYR A 1 341 ? -23.271 -8.190 20.018 1.00 95.56 341 TYR A N 1
ATOM 2634 C CA . TYR A 1 341 ? -23.802 -8.322 18.665 1.00 95.56 341 TYR A CA 1
ATOM 2635 C C . TYR A 1 341 ? -23.506 -9.716 18.105 1.00 95.56 341 TYR A C 1
ATOM 2637 O O . TYR A 1 341 ? -22.414 -10.266 18.299 1.00 95.56 341 TYR A O 1
ATOM 2645 N N . ARG A 1 342 ? -24.504 -10.311 17.443 1.00 95.62 342 ARG A N 1
ATOM 2646 C CA . ARG A 1 342 ? -24.438 -11.685 16.912 1.00 95.62 342 ARG A CA 1
ATOM 2647 C C . ARG A 1 342 ? -24.263 -11.749 15.397 1.00 95.62 342 ARG A C 1
ATOM 2649 O O . ARG A 1 342 ? -23.959 -12.825 14.897 1.00 95.62 342 ARG A O 1
ATOM 2656 N N . SER A 1 343 ? -24.415 -10.629 14.696 1.00 96.44 343 SER A N 1
ATOM 2657 C CA . SER A 1 343 ? -24.237 -10.529 13.250 1.00 96.44 343 SER A CA 1
ATOM 2658 C C . SER A 1 343 ? -23.414 -9.289 12.884 1.00 96.44 343 SER A C 1
ATOM 2660 O O . SER A 1 343 ? -23.319 -8.338 13.666 1.00 96.44 343 SER A O 1
ATOM 2662 N N . ALA A 1 344 ? -22.791 -9.315 11.704 1.00 94.94 344 ALA A N 1
ATOM 2663 C CA . ALA A 1 344 ? -22.051 -8.172 11.177 1.00 94.94 344 ALA A CA 1
ATOM 2664 C C . ALA A 1 344 ? -22.954 -6.952 10.895 1.00 94.94 344 ALA A C 1
ATOM 2666 O O . ALA A 1 344 ? -22.571 -5.858 11.310 1.00 94.94 344 ALA A O 1
ATOM 2667 N N . PRO A 1 345 ? -24.150 -7.100 10.283 1.00 95.12 345 PRO A N 1
ATOM 2668 C CA . PRO A 1 345 ? -25.069 -5.978 10.097 1.00 95.12 345 PRO A CA 1
ATOM 2669 C C . PRO A 1 345 ? -25.456 -5.289 11.408 1.00 95.12 345 PRO A C 1
ATOM 2671 O O . PRO A 1 345 ? -25.364 -4.068 11.483 1.00 95.12 345 PRO A O 1
ATOM 2674 N N . ASP A 1 346 ? -25.794 -6.048 12.459 1.00 94.25 346 ASP A N 1
ATOM 2675 C CA . ASP A 1 346 ? -26.176 -5.462 13.756 1.00 94.25 346 ASP A CA 1
ATOM 2676 C C . ASP A 1 346 ? -25.012 -4.693 14.395 1.00 94.25 346 ASP A C 1
ATOM 2678 O O . ASP A 1 346 ? -25.197 -3.625 14.975 1.00 94.25 346 ASP A O 1
ATOM 2682 N N . LEU A 1 347 ? -23.792 -5.237 14.287 1.00 94.31 347 LEU A N 1
ATOM 2683 C CA . LEU A 1 347 ? -22.588 -4.594 14.809 1.00 94.31 347 LEU A CA 1
ATOM 2684 C C . LEU A 1 347 ? -22.300 -3.265 14.098 1.00 94.31 347 LEU A C 1
ATOM 2686 O O . LEU A 1 347 ? -21.884 -2.307 14.749 1.00 94.31 347 LEU A O 1
ATOM 2690 N N . LEU A 1 348 ? -22.490 -3.216 12.777 1.00 93.12 348 LEU A N 1
ATOM 2691 C CA . LEU A 1 348 ? -22.263 -2.011 11.981 1.00 93.12 348 LEU A CA 1
ATOM 2692 C C . LEU A 1 348 ? -23.370 -0.976 12.204 1.00 93.12 348 LEU A C 1
ATOM 2694 O O . LEU A 1 348 ? -23.054 0.183 12.444 1.00 93.12 348 LEU A O 1
ATOM 2698 N N . ALA A 1 349 ? -24.638 -1.394 12.242 1.00 92.00 349 ALA A N 1
ATOM 2699 C CA . ALA A 1 349 ? -25.770 -0.508 12.521 1.00 92.00 349 ALA A CA 1
ATOM 2700 C C . ALA A 1 349 ? -25.649 0.181 13.892 1.00 92.00 349 ALA A C 1
ATOM 2702 O O . ALA A 1 349 ? -25.938 1.369 14.030 1.00 92.00 349 ALA A O 1
ATOM 2703 N N . ALA A 1 350 ? -25.122 -0.524 14.896 1.00 89.19 350 ALA A N 1
ATOM 2704 C CA . ALA A 1 350 ? -24.884 0.037 16.224 1.00 89.19 350 ALA A CA 1
ATOM 2705 C C . ALA A 1 350 ? -23.860 1.190 16.259 1.00 89.19 350 ALA A C 1
ATOM 2707 O O . ALA A 1 350 ? -23.799 1.927 17.250 1.00 89.19 350 ALA A O 1
ATOM 2708 N N . ALA A 1 351 ? -23.035 1.340 15.219 1.00 82.00 351 ALA A N 1
ATOM 2709 C CA . ALA A 1 351 ? -22.157 2.495 15.061 1.00 82.00 351 ALA A CA 1
ATOM 2710 C C . ALA A 1 351 ? -22.898 3.733 14.524 1.00 82.00 351 ALA A C 1
ATOM 2712 O O . ALA A 1 351 ? -22.468 4.847 14.814 1.00 82.00 351 ALA A O 1
ATOM 2713 N N . ASP A 1 352 ? -24.001 3.539 13.794 1.00 75.00 352 ASP A N 1
ATOM 2714 C CA . ASP A 1 352 ? -24.682 4.581 13.014 1.00 75.00 352 ASP A CA 1
ATOM 2715 C C . ASP A 1 352 ? -25.881 5.217 13.752 1.00 75.00 352 ASP A C 1
ATOM 2717 O O . ASP A 1 352 ? -26.246 6.361 13.478 1.00 75.00 352 ASP A O 1
ATOM 2721 N N . GLU A 1 353 ? -26.476 4.519 14.729 1.00 62.91 353 GLU A N 1
ATOM 2722 C CA . GLU A 1 353 ? -27.738 4.874 15.415 1.00 62.91 353 GLU A CA 1
ATOM 2723 C C . GLU A 1 353 ? -27.776 6.215 16.192 1.00 62.91 353 GLU A C 1
ATOM 2725 O O . GLU A 1 353 ? -28.785 6.520 16.822 1.00 62.91 353 GLU A O 1
ATOM 2730 N N . GLN A 1 354 ? -26.734 7.054 16.175 1.00 50.41 354 GLN A N 1
ATOM 2731 C CA . GLN A 1 354 ? -26.749 8.349 16.882 1.00 50.41 354 GLN A CA 1
ATOM 2732 C C . GLN A 1 354 ? -26.367 9.579 16.061 1.00 50.41 354 GLN A C 1
ATOM 2734 O O . GLN A 1 354 ? -26.448 10.686 16.590 1.00 50.41 354 GLN A O 1
ATOM 2739 N N . THR A 1 355 ? -26.089 9.443 14.763 1.00 44.88 355 THR A N 1
ATOM 2740 C CA . THR A 1 355 ? -25.997 10.618 13.874 1.00 44.88 355 THR A CA 1
ATOM 2741 C C . THR A 1 355 ? -27.356 11.328 13.716 1.00 44.88 355 THR A C 1
ATOM 2743 O O . THR A 1 355 ? -27.401 12.480 13.303 1.00 44.88 355 THR A O 1
ATOM 2746 N N . ASN A 1 356 ? -28.458 10.673 14.117 1.00 35.59 356 ASN A N 1
ATOM 2747 C CA . ASN A 1 356 ? -29.839 11.159 14.018 1.00 35.59 356 ASN A CA 1
ATOM 2748 C C . ASN A 1 356 ? -30.484 11.481 15.382 1.00 35.59 356 ASN A C 1
ATOM 2750 O O . ASN A 1 356 ? -31.665 11.201 15.578 1.00 35.59 356 ASN A O 1
ATOM 2754 N N . THR A 1 357 ? -29.747 12.054 16.339 1.00 29.95 357 THR A N 1
ATOM 2755 C CA . THR A 1 357 ? -30.408 12.699 17.493 1.00 29.95 357 THR A CA 1
ATOM 2756 C C . THR A 1 357 ? -30.438 14.204 17.231 1.00 29.95 357 THR A C 1
ATOM 2758 O O . THR A 1 357 ? -29.401 14.847 17.402 1.00 29.95 357 THR A O 1
ATOM 2761 N N . PRO A 1 358 ? -31.558 14.788 16.760 1.00 36.06 358 PRO A N 1
ATOM 2762 C CA . PRO A 1 358 ? -31.664 16.233 16.660 1.00 36.06 358 PRO A CA 1
ATOM 2763 C C . PRO A 1 358 ? -31.631 16.793 18.082 1.00 36.06 358 PRO A C 1
ATOM 2765 O O . PRO A 1 358 ? -32.449 16.429 18.926 1.00 36.06 358 PRO A O 1
ATOM 2768 N N . THR A 1 359 ? -30.646 17.642 18.349 1.00 36.50 359 THR A N 1
ATOM 2769 C CA . THR A 1 359 ? -30.583 18.478 19.544 1.00 36.50 359 THR A CA 1
ATOM 2770 C C . THR A 1 359 ? -31.920 19.213 19.672 1.00 36.50 359 THR A C 1
ATOM 2772 O O . THR A 1 359 ? -32.259 20.010 18.798 1.00 36.50 359 THR A O 1
ATOM 2775 N N . SER A 1 360 ? -32.706 18.880 20.698 1.00 36.03 360 SER A N 1
ATOM 2776 C CA . SER A 1 360 ? -33.850 19.690 21.141 1.00 36.03 360 SER A CA 1
ATOM 2777 C C . SER A 1 360 ? -33.409 20.646 22.231 1.00 36.03 360 SER A C 1
ATOM 2779 O O . SER A 1 360 ? -32.541 20.233 23.036 1.00 36.03 360 SER A O 1
#